Protein AF-A0A7C4IFL1-F1 (afdb_monomer_lite)

Foldseek 3Di:
DVLVVVLVVLLVVLVVVLVVQLVVQLVVLCVVCVPPDDPLVSLLVSLVRSLVRSLVSSVVSVCVSCVVVFDDDPVLVVQLVVQLVVLLVVLLVQLVVCVVVPNNVSSNSSSVRSSVSSVVSNVVSRDQDPVNVVVVVVVVVVQFQADLVPRHGCPPPPAQADPPPRDHDDPVRSVVRRPVVVVVVVVVPDPPD

pLDDT: mean 91.67, std 11.56, range [48.88, 98.44]

Structure (mmCIF, N/CA/C/O backbone):
data_AF-A0A7C4IFL1-F1
#
_entry.id   AF-A0A7C4IFL1-F1
#
loop_
_atom_site.group_PDB
_atom_site.id
_atom_site.type_symbol
_atom_site.label_atom_id
_atom_site.label_alt_id
_atom_site.label_comp_id
_atom_site.label_asym_id
_atom_site.label_entity_id
_atom_site.label_seq_id
_atom_site.pdbx_PDB_ins_code
_atom_site.Cartn_x
_atom_site.Cartn_y
_atom_site.Cartn_z
_atom_site.occupancy
_atom_site.B_iso_or_equiv
_atom_site.auth_seq_id
_atom_site.auth_comp_id
_atom_site.auth_asym_id
_atom_site.auth_atom_id
_atom_site.pdbx_PDB_model_num
ATOM 1 N N . MET A 1 1 ? -8.122 -15.678 14.862 1.00 74.12 1 MET A N 1
ATOM 2 C CA . MET A 1 1 ? -6.693 -15.409 14.561 1.00 74.12 1 MET A CA 1
ATOM 3 C C . MET A 1 1 ? -6.255 -15.861 13.161 1.00 74.12 1 MET A C 1
ATOM 5 O O . MET A 1 1 ? -5.456 -15.160 12.552 1.00 74.12 1 MET A O 1
ATOM 9 N N . SER A 1 2 ? -6.811 -16.942 12.595 1.00 91.50 2 SER A N 1
ATOM 10 C CA . SER A 1 2 ? -6.468 -17.458 11.249 1.00 91.50 2 SER A CA 1
ATOM 11 C C . SER A 1 2 ? -6.503 -16.418 10.116 1.00 91.50 2 SER A C 1
ATOM 13 O O . SER A 1 2 ? -5.605 -16.382 9.280 1.00 91.50 2 SER A O 1
ATOM 15 N N . ARG A 1 3 ? -7.492 -15.512 10.117 1.00 89.88 3 ARG A N 1
ATOM 16 C CA . ARG A 1 3 ? -7.626 -14.454 9.094 1.00 89.88 3 ARG A CA 1
ATOM 17 C C . ARG A 1 3 ? -6.442 -13.481 9.052 1.00 89.88 3 ARG A C 1
ATOM 19 O O . ARG A 1 3 ? -6.125 -12.971 7.984 1.00 89.88 3 ARG A O 1
ATOM 26 N N . LEU A 1 4 ? -5.812 -13.201 10.196 1.00 90.88 4 LEU A N 1
ATOM 27 C CA . LEU A 1 4 ? -4.679 -12.275 10.270 1.00 90.88 4 LEU A CA 1
ATOM 28 C C . LEU A 1 4 ? -3.421 -12.945 9.710 1.00 90.88 4 LEU A C 1
ATOM 30 O O . LEU A 1 4 ? -2.757 -12.369 8.854 1.00 90.88 4 LEU A O 1
ATOM 34 N N . ILE A 1 5 ? -3.175 -14.198 10.102 1.00 93.25 5 ILE A N 1
ATOM 35 C CA . ILE A 1 5 ? -2.063 -15.008 9.588 1.00 93.25 5 ILE A CA 1
ATOM 36 C C . ILE A 1 5 ? -2.167 -15.156 8.064 1.00 93.25 5 ILE A C 1
ATOM 38 O O . ILE A 1 5 ? -1.205 -14.867 7.360 1.00 93.25 5 ILE A O 1
ATOM 42 N N . ALA A 1 6 ? -3.349 -15.501 7.540 1.00 94.56 6 ALA A N 1
ATOM 43 C CA . ALA A 1 6 ? -3.567 -15.622 6.097 1.00 94.56 6 ALA A CA 1
ATOM 44 C C . ALA A 1 6 ? -3.239 -14.325 5.334 1.00 94.56 6 ALA A C 1
ATOM 46 O O . ALA A 1 6 ? -2.647 -14.373 4.261 1.00 94.56 6 ALA A O 1
ATOM 47 N N . ARG A 1 7 ? -3.569 -13.153 5.895 1.00 94.12 7 ARG A N 1
ATOM 48 C CA . ARG A 1 7 ? -3.241 -11.857 5.278 1.00 94.12 7 ARG A CA 1
ATOM 49 C C . ARG A 1 7 ? -1.751 -11.551 5.298 1.00 94.12 7 ARG A C 1
ATOM 51 O O . ARG A 1 7 ? -1.259 -11.011 4.316 1.00 94.12 7 ARG A O 1
ATOM 58 N N . ILE A 1 8 ? -1.045 -11.892 6.376 1.00 94.06 8 ILE A N 1
ATOM 59 C CA . ILE A 1 8 ? 0.414 -11.726 6.441 1.00 94.06 8 ILE A CA 1
ATOM 60 C C . ILE A 1 8 ? 1.083 -12.620 5.395 1.00 94.06 8 ILE A C 1
ATOM 62 O O . ILE A 1 8 ? 1.924 -12.143 4.642 1.00 94.06 8 ILE A O 1
ATOM 66 N N . LEU A 1 9 ? 0.660 -13.883 5.285 1.00 95.44 9 LEU A N 1
ATOM 67 C CA . LEU A 1 9 ? 1.179 -14.800 4.266 1.00 95.44 9 LEU A CA 1
ATOM 68 C C . LEU A 1 9 ? 0.915 -14.276 2.846 1.00 95.44 9 LEU A C 1
ATOM 70 O O . LEU A 1 9 ? 1.832 -14.219 2.033 1.00 95.44 9 LEU A O 1
ATOM 74 N N . LEU A 1 10 ? -0.306 -13.809 2.564 1.00 95.62 10 LEU A N 1
ATOM 75 C CA . LEU A 1 10 ? -0.641 -13.191 1.276 1.00 95.62 10 LEU A CA 1
ATOM 76 C C . LEU A 1 10 ? 0.145 -11.901 1.011 1.00 95.62 10 LEU A C 1
ATOM 78 O O . LEU A 1 10 ? 0.459 -11.621 -0.143 1.00 95.62 10 LEU A O 1
ATOM 82 N N . ALA A 1 11 ? 0.467 -11.119 2.044 1.00 95.00 11 ALA A N 1
ATOM 83 C CA . ALA A 1 11 ? 1.298 -9.926 1.911 1.00 95.00 11 ALA A CA 1
ATOM 84 C C . ALA A 1 11 ? 2.747 -10.280 1.555 1.00 95.00 11 ALA A C 1
ATOM 86 O O . ALA A 1 11 ? 3.332 -9.608 0.717 1.00 95.00 11 ALA A O 1
ATOM 87 N N . ILE A 1 12 ? 3.312 -11.350 2.124 1.00 96.31 12 ILE A N 1
ATOM 88 C CA . ILE A 1 12 ? 4.673 -11.813 1.796 1.00 96.31 12 ILE A CA 1
ATOM 89 C C . ILE A 1 12 ? 4.771 -12.228 0.320 1.00 96.31 12 ILE A C 1
ATOM 91 O O . ILE A 1 12 ? 5.779 -11.964 -0.333 1.00 96.31 12 ILE A O 1
ATOM 95 N N . LEU A 1 13 ? 3.703 -12.809 -0.235 1.00 97.25 13 LEU A N 1
ATOM 96 C CA . LEU A 1 13 ? 3.649 -13.235 -1.636 1.00 97.25 13 LEU A CA 1
ATOM 97 C C . LEU A 1 13 ? 3.579 -12.081 -2.651 1.00 97.25 13 LEU A C 1
ATOM 99 O O . LEU A 1 13 ? 3.768 -12.319 -3.842 1.00 97.25 13 LEU A O 1
ATOM 103 N N . ILE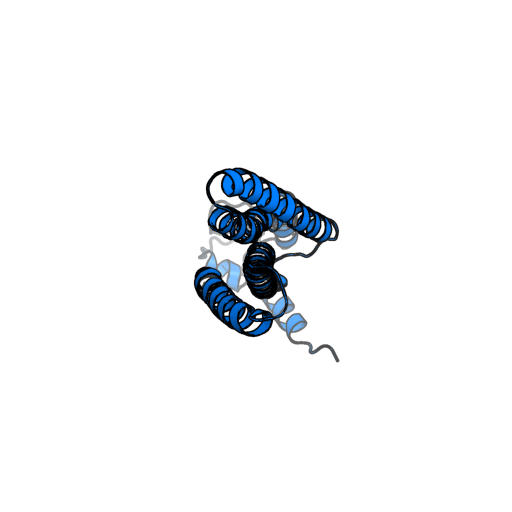 A 1 14 ? 3.349 -10.834 -2.222 1.00 97.06 14 ILE A N 1
ATOM 104 C CA . ILE A 1 14 ? 3.231 -9.704 -3.155 1.00 97.06 14 ILE A CA 1
ATOM 105 C C . ILE A 1 14 ? 4.521 -9.476 -3.952 1.00 97.06 14 ILE A C 1
ATOM 107 O O . ILE A 1 14 ? 4.465 -9.222 -5.152 1.00 97.06 14 ILE A O 1
ATOM 111 N N . PHE A 1 15 ? 5.679 -9.613 -3.302 1.00 96.12 15 PHE A N 1
ATOM 112 C CA . PHE A 1 15 ? 6.990 -9.372 -3.901 1.00 96.12 15 PHE A CA 1
ATOM 113 C C . PHE A 1 15 ? 7.375 -10.408 -4.961 1.00 96.12 15 PHE A C 1
ATOM 115 O O . PHE A 1 15 ? 7.695 -9.989 -6.073 1.00 96.12 15 PHE A O 1
ATOM 122 N N . PRO A 1 16 ? 7.320 -11.731 -4.698 1.00 98.00 16 PRO A N 1
ATOM 123 C CA . PRO A 1 16 ? 7.643 -12.715 -5.727 1.00 98.00 16 PRO A CA 1
ATOM 124 C C . PRO A 1 16 ? 6.684 -12.638 -6.922 1.00 98.00 16 PRO A C 1
ATOM 126 O O . PRO A 1 16 ? 7.132 -12.757 -8.060 1.00 98.00 16 PRO A O 1
ATOM 129 N N . PHE A 1 17 ? 5.390 -12.369 -6.704 1.00 98.25 17 PHE A N 1
ATOM 130 C CA . PHE A 1 17 ? 4.458 -12.195 -7.821 1.00 98.25 17 PHE A CA 1
ATOM 131 C C . PHE A 1 17 ? 4.714 -10.911 -8.614 1.00 98.25 17 PHE A C 1
ATOM 133 O O . PHE A 1 17 ? 4.672 -10.946 -9.840 1.00 98.25 17 PHE A O 1
ATOM 140 N N . ALA A 1 18 ? 5.028 -9.796 -7.953 1.00 97.69 18 ALA A N 1
ATOM 141 C CA . ALA A 1 18 ? 5.391 -8.562 -8.643 1.00 97.69 18 ALA A CA 1
ATOM 142 C C . ALA A 1 18 ? 6.682 -8.717 -9.460 1.00 97.69 18 ALA A C 1
ATOM 144 O O . ALA A 1 18 ? 6.738 -8.249 -10.593 1.00 97.69 18 ALA A O 1
ATOM 145 N N . ALA A 1 19 ? 7.684 -9.420 -8.924 1.00 97.56 19 ALA A N 1
ATOM 146 C CA . ALA A 1 19 ? 8.912 -9.747 -9.646 1.00 97.56 19 ALA A CA 1
ATOM 147 C C . ALA A 1 19 ? 8.635 -10.639 -10.868 1.00 97.56 19 ALA A C 1
ATOM 149 O O . ALA A 1 19 ? 9.186 -10.402 -11.940 1.00 97.56 19 ALA A O 1
ATOM 150 N N . LEU A 1 20 ? 7.734 -11.620 -10.744 1.00 98.31 20 LEU A N 1
ATOM 151 C CA . LEU A 1 20 ? 7.304 -12.441 -11.878 1.00 98.31 20 LEU A CA 1
ATOM 152 C C . LEU A 1 20 ? 6.620 -11.593 -12.962 1.00 98.31 20 LEU A C 1
ATOM 154 O O . LEU A 1 20 ? 6.967 -11.716 -14.134 1.00 98.31 20 LEU A O 1
ATOM 158 N N . VAL A 1 21 ? 5.690 -10.710 -12.579 1.00 98.25 21 VAL A N 1
ATOM 159 C CA . VAL A 1 21 ? 5.032 -9.773 -13.509 1.00 98.25 21 VAL A CA 1
ATOM 160 C C . VAL A 1 21 ? 6.065 -8.884 -14.197 1.00 98.25 21 VAL A C 1
ATOM 162 O O . VAL A 1 21 ? 6.017 -8.732 -15.415 1.00 98.25 21 VAL A O 1
ATOM 165 N N . TYR A 1 22 ? 7.021 -8.349 -13.438 1.00 98.19 22 TYR A N 1
ATOM 166 C CA . TYR A 1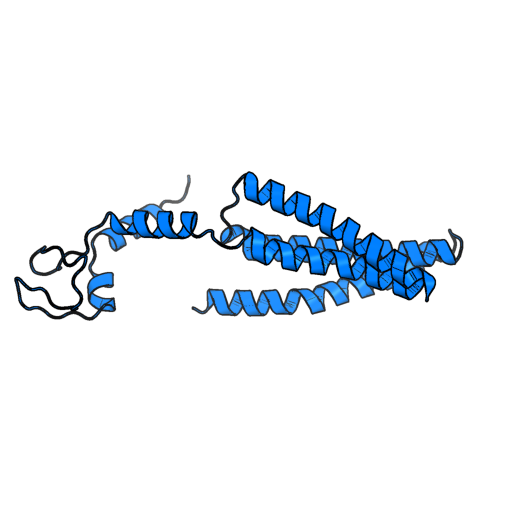 22 ? 8.105 -7.528 -13.966 1.00 98.19 22 TYR A CA 1
ATOM 167 C C . TYR A 1 22 ? 8.895 -8.265 -15.050 1.00 98.19 22 TYR A C 1
ATOM 169 O O . TYR A 1 22 ? 9.029 -7.758 -16.159 1.00 98.19 22 TYR A O 1
ATOM 177 N N . LEU A 1 23 ? 9.366 -9.482 -14.758 1.00 98.00 23 LEU A N 1
ATOM 178 C CA . LEU A 1 23 ? 10.156 -10.284 -15.696 1.00 98.00 23 LEU A CA 1
ATOM 179 C C . LEU A 1 23 ? 9.369 -10.636 -16.961 1.00 98.00 23 LEU A C 1
ATOM 181 O O . LEU A 1 23 ? 9.889 -10.488 -18.064 1.00 98.00 23 LEU A O 1
ATOM 185 N N . VAL A 1 24 ? 8.110 -11.063 -16.817 1.00 98.31 24 VAL A N 1
ATOM 186 C CA . VAL A 1 24 ? 7.250 -11.408 -17.960 1.00 98.31 24 VAL A CA 1
ATOM 187 C C . VAL A 1 24 ? 7.029 -10.193 -18.862 1.00 98.31 24 VAL A C 1
ATOM 189 O O . VAL A 1 24 ? 7.191 -10.297 -20.077 1.00 98.31 24 VAL A O 1
ATOM 192 N N . VAL A 1 25 ? 6.701 -9.034 -18.284 1.00 98.19 25 VAL A N 1
ATOM 193 C CA . VAL A 1 25 ? 6.474 -7.799 -19.051 1.00 98.19 25 VAL A CA 1
ATOM 194 C C . VAL A 1 25 ? 7.768 -7.292 -19.679 1.00 98.19 25 VAL A C 1
ATOM 196 O O . VAL A 1 25 ? 7.739 -6.835 -20.816 1.00 98.19 25 VAL A O 1
ATOM 199 N N . PHE A 1 26 ? 8.901 -7.408 -18.986 1.00 97.25 26 PHE A N 1
ATOM 200 C CA . PHE A 1 26 ? 10.206 -7.007 -19.505 1.00 97.25 26 PHE A CA 1
ATOM 201 C C . PHE A 1 26 ? 10.608 -7.825 -20.739 1.00 97.25 26 PHE A C 1
ATOM 203 O O . PHE A 1 26 ? 10.932 -7.253 -21.778 1.00 97.25 26 PHE A O 1
ATOM 210 N N . VAL A 1 27 ? 10.517 -9.158 -20.659 1.00 97.56 27 VAL A N 1
ATOM 211 C CA . VAL A 1 27 ? 10.813 -10.054 -21.791 1.00 97.56 27 VAL A CA 1
ATOM 212 C C . VAL A 1 27 ? 9.869 -9.780 -22.961 1.00 97.56 27 VAL A C 1
ATOM 214 O O . VAL A 1 27 ? 10.313 -9.666 -24.103 1.00 97.56 27 VAL A O 1
ATOM 217 N N . TRP A 1 28 ? 8.575 -9.617 -22.681 1.00 97.94 28 TRP A N 1
ATOM 218 C CA . TRP A 1 28 ? 7.592 -9.271 -23.705 1.00 97.94 28 TRP A CA 1
ATOM 219 C C . TRP A 1 28 ? 7.898 -7.919 -24.374 1.00 97.94 28 TRP A C 1
ATOM 221 O O . TRP A 1 28 ? 7.838 -7.815 -25.598 1.00 97.94 28 TRP A O 1
ATOM 231 N N . ALA A 1 29 ? 8.276 -6.898 -23.597 1.00 97.12 29 ALA A N 1
ATOM 232 C CA . ALA A 1 29 ? 8.601 -5.567 -24.108 1.00 97.12 29 ALA A CA 1
ATOM 233 C C . ALA A 1 29 ? 9.854 -5.569 -25.000 1.00 97.12 29 ALA A C 1
ATOM 235 O O . ALA A 1 29 ? 9.861 -4.895 -26.031 1.00 97.12 29 ALA A O 1
ATOM 236 N N . ILE A 1 30 ? 10.881 -6.360 -24.658 1.00 96.06 30 ILE A N 1
ATOM 237 C CA . ILE A 1 30 ? 12.088 -6.512 -25.488 1.00 96.06 30 ILE A CA 1
ATOM 238 C C . ILE A 1 30 ? 11.728 -7.011 -26.888 1.00 96.06 30 ILE A C 1
ATOM 240 O O . ILE A 1 30 ? 12.177 -6.431 -27.879 1.00 96.06 30 ILE A O 1
ATOM 244 N N . GLU A 1 31 ? 10.911 -8.062 -26.979 1.00 96.38 31 GLU A N 1
ATOM 245 C CA . GLU A 1 31 ? 10.517 -8.618 -28.276 1.00 96.38 31 GLU A CA 1
ATOM 246 C C . GLU A 1 31 ? 9.580 -7.670 -29.037 1.00 96.38 31 GLU A C 1
ATOM 248 O O . GLU A 1 31 ? 9.730 -7.491 -30.246 1.00 96.38 31 GLU A O 1
ATOM 253 N N . ALA A 1 32 ? 8.666 -6.989 -28.340 1.00 96.62 32 ALA A N 1
ATOM 254 C CA . ALA A 1 32 ? 7.727 -6.055 -28.959 1.00 96.62 32 ALA A CA 1
ATOM 255 C C . ALA A 1 32 ? 8.401 -4.808 -29.570 1.00 96.62 32 ALA A C 1
ATOM 257 O O . ALA A 1 32 ? 7.890 -4.248 -30.540 1.00 96.62 32 ALA A O 1
ATOM 258 N N . ILE A 1 33 ? 9.543 -4.363 -29.030 1.00 95.75 33 ILE A N 1
ATOM 259 C CA . ILE A 1 33 ? 10.217 -3.104 -29.421 1.00 95.75 33 ILE A CA 1
ATOM 260 C C . ILE A 1 33 ? 11.464 -3.368 -30.296 1.00 95.75 33 ILE A C 1
ATOM 262 O O . ILE A 1 33 ? 12.173 -2.444 -30.694 1.00 95.75 33 ILE A O 1
ATOM 266 N N . ARG A 1 34 ? 11.738 -4.627 -30.667 1.00 91.38 34 ARG A N 1
ATOM 267 C CA . ARG A 1 34 ? 13.004 -5.079 -31.282 1.00 91.38 34 ARG A CA 1
ATOM 268 C C . ARG A 1 34 ? 13.444 -4.346 -32.566 1.00 91.38 34 ARG A C 1
ATOM 270 O O . ARG A 1 34 ? 14.619 -4.430 -32.910 1.00 91.38 34 ARG A O 1
ATOM 277 N N . GLY A 1 35 ? 12.568 -3.603 -33.251 1.00 90.81 35 GLY A N 1
ATOM 278 C CA . GLY A 1 35 ? 12.892 -2.906 -34.507 1.00 90.81 35 GLY A CA 1
ATOM 279 C C . GLY A 1 35 ? 12.456 -1.442 -34.632 1.00 90.81 35 GLY A C 1
ATOM 280 O O . GLY A 1 35 ? 12.629 -0.874 -35.705 1.00 90.81 35 GLY A O 1
ATOM 281 N N . SER A 1 36 ? 11.873 -0.824 -33.600 1.00 88.00 36 SER A N 1
ATOM 282 C CA . SER A 1 36 ? 11.202 0.482 -33.746 1.00 88.00 36 SER A CA 1
ATOM 283 C C . SER A 1 36 ? 11.970 1.680 -33.182 1.00 88.00 36 SER A C 1
ATOM 285 O O . SER A 1 36 ? 11.617 2.818 -33.489 1.00 88.00 36 SER A O 1
ATOM 287 N N . VAL A 1 37 ? 12.999 1.464 -32.354 1.00 94.50 37 VAL A N 1
ATOM 288 C CA . VAL A 1 37 ? 13.607 2.525 -31.533 1.00 94.50 37 VAL A CA 1
ATOM 289 C C . VAL A 1 37 ? 15.126 2.336 -31.379 1.00 94.50 37 VAL A C 1
ATOM 291 O O . VAL A 1 37 ? 15.638 1.224 -31.501 1.00 94.50 37 VAL A O 1
ATOM 294 N N . SER A 1 38 ? 15.862 3.422 -31.102 1.00 95.00 38 SER A N 1
ATOM 295 C CA . SER A 1 38 ? 17.284 3.371 -30.729 1.00 95.00 38 SER A CA 1
ATOM 296 C C . SER A 1 38 ? 17.523 2.512 -29.477 1.00 95.00 38 SER A C 1
ATOM 298 O O . SER A 1 38 ? 16.681 2.465 -28.581 1.00 95.00 38 SER A O 1
ATOM 300 N N . TYR A 1 39 ? 18.695 1.870 -29.391 1.00 91.31 39 TYR A N 1
ATOM 301 C CA . TYR A 1 39 ? 19.055 0.957 -28.293 1.00 91.31 39 TYR A CA 1
ATOM 302 C C . TYR A 1 39 ? 18.820 1.568 -26.901 1.00 91.31 39 TYR A C 1
ATOM 304 O O . TYR A 1 39 ? 18.092 1.000 -26.098 1.00 91.31 39 TYR A O 1
ATOM 312 N N . ARG A 1 40 ? 19.323 2.786 -26.660 1.00 91.44 40 ARG A N 1
ATOM 313 C CA . ARG A 1 40 ? 19.193 3.458 -25.356 1.00 91.44 40 ARG A CA 1
ATOM 314 C C . ARG A 1 40 ? 17.740 3.709 -24.945 1.00 91.44 40 ARG A C 1
ATOM 316 O O . ARG A 1 40 ? 17.364 3.478 -23.802 1.00 91.44 40 ARG A O 1
ATOM 323 N N . LEU A 1 41 ? 16.918 4.208 -25.870 1.00 92.19 41 LEU A N 1
ATOM 324 C CA . LEU A 1 41 ? 15.515 4.500 -25.572 1.00 92.19 41 LEU A CA 1
ATOM 325 C C . LEU A 1 41 ? 14.708 3.201 -25.424 1.00 92.19 41 LEU A C 1
ATOM 327 O O . LEU A 1 41 ? 13.804 3.152 -24.596 1.00 92.19 41 LEU A O 1
ATOM 331 N N . ARG A 1 42 ? 15.062 2.140 -26.160 1.00 94.19 42 ARG A N 1
ATOM 332 C CA . ARG A 1 42 ? 14.452 0.816 -26.004 1.00 94.19 42 ARG A CA 1
ATOM 333 C C . ARG A 1 42 ? 14.607 0.292 -24.578 1.00 94.19 42 ARG A C 1
ATOM 335 O O . ARG A 1 42 ? 13.607 -0.102 -23.990 1.00 94.19 42 ARG A O 1
ATOM 342 N N . ASP A 1 43 ? 15.808 0.331 -24.012 1.00 92.94 43 ASP A N 1
ATOM 343 C CA . ASP A 1 43 ? 16.053 -0.264 -22.693 1.00 92.94 43 ASP A CA 1
ATOM 344 C C . ASP A 1 43 ? 15.315 0.515 -21.588 1.00 92.94 43 ASP A C 1
ATOM 346 O O . ASP A 1 43 ? 14.623 -0.080 -20.759 1.00 92.94 43 ASP A O 1
ATOM 350 N N . VAL A 1 44 ? 15.330 1.855 -21.654 1.00 92.88 44 VAL A N 1
ATOM 351 C CA . VAL A 1 44 ? 14.543 2.720 -20.754 1.00 92.88 44 VAL A CA 1
ATOM 352 C C . VAL A 1 44 ? 13.042 2.427 -20.856 1.00 92.88 44 VAL A C 1
ATOM 354 O O . VAL A 1 44 ? 12.362 2.354 -19.831 1.00 92.88 44 VAL A O 1
ATOM 357 N N . LEU A 1 45 ? 12.511 2.230 -22.068 1.00 95.25 45 LEU A N 1
ATOM 358 C CA . LEU A 1 45 ? 11.102 1.883 -22.270 1.00 95.25 45 LEU A CA 1
ATOM 359 C C . LEU A 1 45 ? 10.770 0.492 -21.716 1.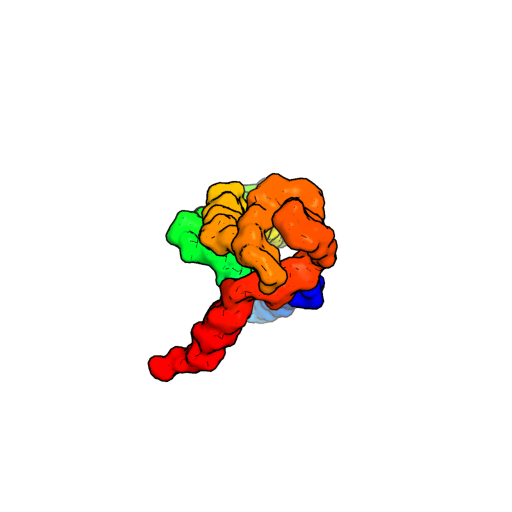00 95.25 45 LEU A C 1
ATOM 361 O O . LEU A 1 45 ? 9.747 0.347 -21.049 1.00 95.25 45 LEU A O 1
ATOM 365 N N . CYS A 1 46 ? 11.625 -0.511 -21.934 1.00 96.44 46 CYS A N 1
ATOM 366 C CA . CYS A 1 46 ? 11.435 -1.862 -21.401 1.00 96.44 46 CYS A CA 1
ATOM 367 C C . CYS A 1 46 ? 11.378 -1.856 -19.867 1.00 96.44 46 CYS A C 1
ATOM 369 O O . CYS A 1 46 ? 10.428 -2.386 -19.284 1.00 96.44 46 CYS A O 1
ATOM 371 N N . PHE A 1 47 ? 12.344 -1.206 -19.209 1.00 96.44 47 PHE A N 1
ATOM 372 C CA . PHE A 1 47 ? 12.357 -1.073 -17.751 1.00 96.44 47 PHE A CA 1
ATOM 373 C C . PHE A 1 47 ? 11.175 -0.249 -17.234 1.00 96.44 47 PHE A C 1
ATOM 375 O O . PHE A 1 47 ? 10.534 -0.638 -16.257 1.00 96.44 47 PHE A O 1
ATOM 382 N N . GLY A 1 48 ? 10.840 0.856 -17.904 1.00 95.69 48 GLY A N 1
ATOM 383 C CA . GLY A 1 48 ? 9.707 1.708 -17.545 1.00 95.69 48 GLY A CA 1
ATOM 384 C C . GLY A 1 48 ? 8.367 0.972 -17.610 1.00 95.69 48 GLY A C 1
ATOM 385 O O . GLY A 1 48 ? 7.583 1.045 -16.663 1.00 95.69 48 GLY A O 1
ATOM 386 N N . LEU A 1 49 ? 8.116 0.219 -18.687 1.00 97.62 49 LEU A N 1
ATOM 387 C CA . LEU A 1 49 ? 6.897 -0.576 -18.859 1.00 97.62 49 LEU A CA 1
ATOM 388 C C . LEU A 1 49 ? 6.808 -1.714 -17.836 1.00 97.62 49 LEU A C 1
ATOM 390 O O . LEU A 1 49 ? 5.766 -1.878 -17.198 1.00 97.62 49 LEU A O 1
ATOM 394 N N . ALA A 1 50 ? 7.896 -2.464 -17.640 1.00 97.81 50 ALA A N 1
ATOM 395 C CA . ALA A 1 50 ? 7.955 -3.536 -16.647 1.00 97.81 50 ALA A CA 1
ATOM 396 C C . ALA A 1 50 ? 7.739 -3.003 -15.222 1.00 97.81 50 ALA A C 1
ATOM 398 O O . ALA A 1 50 ? 6.938 -3.552 -14.462 1.00 97.81 50 ALA A O 1
ATOM 399 N N . GLY A 1 51 ? 8.389 -1.887 -14.885 1.00 97.50 51 GLY A N 1
ATOM 400 C CA . GLY A 1 51 ? 8.244 -1.197 -13.609 1.00 97.50 51 GLY A CA 1
ATOM 401 C C . GLY A 1 51 ? 6.825 -0.700 -13.357 1.00 97.50 51 GLY A C 1
ATOM 402 O O . GLY A 1 51 ? 6.261 -0.957 -12.292 1.00 97.50 51 GLY A O 1
ATOM 403 N N . LEU A 1 52 ? 6.215 -0.042 -14.347 1.00 97.75 52 LEU A N 1
ATOM 404 C CA . LEU A 1 52 ? 4.838 0.440 -14.255 1.00 97.75 52 LEU A CA 1
ATOM 405 C C . LEU A 1 52 ? 3.847 -0.714 -14.060 1.00 97.75 52 LEU A C 1
ATOM 407 O O . LEU A 1 52 ? 2.967 -0.626 -13.204 1.00 97.75 52 LEU A O 1
ATOM 411 N N . ALA A 1 53 ? 4.003 -1.805 -14.813 1.00 98.31 53 ALA A N 1
ATOM 412 C CA . ALA A 1 53 ? 3.143 -2.979 -14.700 1.00 98.31 53 ALA A CA 1
ATOM 413 C C . ALA A 1 53 ? 3.277 -3.662 -13.330 1.00 98.31 53 ALA A C 1
ATOM 415 O O . ALA A 1 53 ? 2.267 -3.959 -12.685 1.00 98.31 53 ALA A O 1
ATOM 416 N N . ALA A 1 54 ? 4.508 -3.860 -12.850 1.00 98.12 54 ALA A N 1
ATOM 417 C CA . ALA A 1 54 ? 4.766 -4.427 -11.531 1.00 98.12 54 ALA A CA 1
ATOM 418 C C . ALA A 1 54 ? 4.195 -3.540 -10.416 1.00 98.12 54 ALA A C 1
ATOM 420 O O . ALA A 1 54 ? 3.551 -4.042 -9.494 1.00 98.12 54 ALA A O 1
ATOM 421 N N . TRP A 1 55 ? 4.353 -2.217 -10.522 1.00 98.19 55 TRP A N 1
ATOM 422 C CA . TRP A 1 55 ? 3.793 -1.294 -9.543 1.00 98.19 55 TRP A CA 1
ATOM 423 C C . TRP A 1 55 ? 2.262 -1.290 -9.560 1.00 98.19 55 TRP A C 1
ATOM 425 O O . TRP A 1 55 ? 1.651 -1.385 -8.496 1.00 98.19 55 TRP A O 1
ATOM 435 N N . ALA A 1 56 ? 1.625 -1.259 -10.733 1.00 98.25 56 ALA A N 1
ATOM 436 C CA . ALA A 1 56 ? 0.169 -1.346 -10.847 1.00 98.25 56 ALA A CA 1
ATOM 437 C C . ALA A 1 56 ? -0.371 -2.650 -10.237 1.00 98.25 56 ALA A C 1
ATOM 439 O O . ALA A 1 56 ? -1.347 -2.625 -9.482 1.00 98.25 56 ALA A O 1
ATOM 440 N N . PHE A 1 57 ? 0.304 -3.776 -10.496 1.00 98.38 57 PHE A N 1
ATOM 441 C CA . PHE A 1 57 ? -0.013 -5.062 -9.879 1.00 98.38 57 PHE A CA 1
ATOM 442 C C . PHE A 1 57 ? 0.110 -5.002 -8.351 1.00 98.38 57 PHE A C 1
ATOM 444 O O . PHE A 1 57 ? -0.842 -5.345 -7.648 1.00 98.38 57 PHE A O 1
ATOM 451 N N . MET A 1 58 ? 1.240 -4.517 -7.825 1.00 98.00 58 MET A N 1
ATOM 452 C CA . MET A 1 58 ? 1.454 -4.370 -6.382 1.00 98.00 58 MET A CA 1
ATOM 453 C C . MET A 1 58 ? 0.403 -3.462 -5.745 1.00 98.00 58 MET A C 1
ATOM 455 O O . MET A 1 58 ? -0.171 -3.816 -4.719 1.00 98.00 58 MET A O 1
ATOM 459 N N . ALA A 1 59 ? 0.114 -2.312 -6.351 1.00 97.38 59 ALA A N 1
ATOM 460 C CA . ALA A 1 59 ? -0.854 -1.358 -5.833 1.00 97.38 59 ALA A CA 1
ATOM 461 C C . ALA A 1 59 ? -2.269 -1.944 -5.806 1.00 97.38 59 ALA A C 1
ATOM 463 O O . ALA A 1 59 ? -2.951 -1.849 -4.783 1.00 97.38 59 ALA A O 1
ATOM 464 N N . GLY A 1 60 ? -2.684 -2.610 -6.887 1.00 98.19 60 GLY A N 1
ATOM 465 C CA . GLY A 1 60 ? -3.969 -3.299 -6.966 1.00 98.19 60 GLY A CA 1
ATOM 466 C C . GLY A 1 60 ? -4.083 -4.433 -5.947 1.00 98.19 60 GLY A C 1
ATOM 467 O O . GLY A 1 60 ? -5.054 -4.490 -5.192 1.00 98.19 60 GLY A O 1
ATOM 468 N N . TYR A 1 61 ? -3.070 -5.298 -5.866 1.00 98.12 61 TYR A N 1
ATOM 469 C CA . TYR A 1 61 ? -3.027 -6.409 -4.915 1.00 98.12 61 TYR A CA 1
ATOM 470 C C . TYR A 1 61 ? -3.075 -5.912 -3.465 1.00 98.12 61 TYR A C 1
ATOM 472 O O . TYR A 1 61 ? -3.908 -6.358 -2.672 1.00 98.12 61 TYR A O 1
ATOM 480 N N . TRP A 1 62 ? -2.221 -4.943 -3.124 1.00 97.50 62 TRP A N 1
ATOM 481 C CA . TRP A 1 62 ? -2.144 -4.342 -1.795 1.00 97.50 62 TRP A CA 1
ATOM 482 C C . TRP A 1 62 ? -3.465 -3.672 -1.407 1.00 97.50 62 TRP A C 1
ATOM 484 O O . TRP A 1 62 ? -4.004 -3.923 -0.327 1.00 97.50 62 TRP A O 1
ATOM 494 N N . PHE A 1 63 ? -4.053 -2.889 -2.313 1.00 97.19 63 PHE A N 1
ATOM 495 C CA . PHE A 1 63 ? -5.356 -2.273 -2.095 1.00 97.19 63 PHE A CA 1
ATOM 496 C C . PHE A 1 63 ? -6.450 -3.322 -1.862 1.00 97.19 63 PHE A C 1
ATOM 498 O O . PHE A 1 63 ? -7.197 -3.220 -0.890 1.00 97.19 63 PHE A O 1
ATOM 505 N N . LEU A 1 64 ? -6.541 -4.366 -2.691 1.00 97.38 64 LEU A N 1
ATOM 506 C CA . LEU A 1 64 ? -7.552 -5.418 -2.541 1.00 97.38 64 LEU A CA 1
ATOM 507 C C . LEU A 1 64 ? -7.410 -6.196 -1.226 1.00 97.38 64 LEU A C 1
ATOM 509 O O . LEU A 1 64 ? -8.428 -6.513 -0.600 1.00 97.38 64 LEU A O 1
ATOM 513 N N . LEU A 1 65 ? -6.176 -6.459 -0.790 1.00 96.56 65 LEU A N 1
ATOM 514 C CA . LEU A 1 65 ? -5.881 -7.155 0.462 1.00 96.56 65 LEU A CA 1
ATOM 515 C C . LEU A 1 65 ? -6.367 -6.357 1.684 1.00 96.56 65 LEU A C 1
ATOM 517 O O . LEU A 1 65 ? -6.939 -6.923 2.623 1.00 96.56 65 LEU A O 1
ATOM 521 N N . TRP A 1 66 ? -6.189 -5.034 1.659 1.00 96.38 66 TRP A N 1
ATOM 522 C CA . TRP A 1 66 ? -6.423 -4.174 2.820 1.00 96.38 66 TRP A CA 1
ATOM 523 C C . TRP A 1 66 ? -7.703 -3.338 2.763 1.00 96.38 66 TRP A C 1
ATOM 525 O O . TRP A 1 66 ? -8.124 -2.842 3.810 1.00 96.38 66 TRP A O 1
ATOM 535 N N . ARG A 1 67 ? -8.396 -3.239 1.617 1.00 96.06 67 ARG A N 1
ATOM 536 C CA . ARG A 1 67 ? -9.553 -2.334 1.442 1.00 96.06 67 ARG A CA 1
ATOM 537 C C . ARG A 1 67 ? -10.667 -2.511 2.473 1.00 96.06 67 ARG A C 1
ATOM 539 O O . ARG A 1 67 ? -11.334 -1.539 2.792 1.00 96.06 67 ARG A O 1
ATOM 546 N N . LYS A 1 68 ? -10.869 -3.732 2.986 1.00 95.19 68 LYS A N 1
ATOM 547 C CA . LYS A 1 68 ? -11.889 -4.040 4.010 1.00 95.19 68 LYS A CA 1
ATOM 548 C C . LYS A 1 68 ? -11.436 -3.727 5.441 1.00 95.19 68 LYS A C 1
ATOM 550 O O . LYS A 1 68 ? -12.266 -3.673 6.337 1.00 95.19 68 LYS A O 1
ATOM 555 N N . SER A 1 69 ? -10.131 -3.601 5.672 1.00 93.56 69 SER A N 1
ATOM 556 C CA . SER A 1 69 ? -9.557 -3.357 7.004 1.00 93.56 69 SER A CA 1
ATOM 557 C C . SER A 1 69 ? -9.322 -1.875 7.261 1.00 93.56 69 SER A C 1
ATOM 559 O O . SER A 1 69 ? -9.367 -1.434 8.405 1.00 93.56 69 SER A O 1
ATOM 561 N N . VAL A 1 70 ? -9.056 -1.116 6.198 1.00 96.12 70 VAL A N 1
ATOM 562 C CA . VAL A 1 70 ? -8.783 0.317 6.267 1.00 96.12 70 VAL A CA 1
ATOM 563 C C . VAL A 1 70 ? -10.097 1.089 6.190 1.00 96.12 70 VAL A C 1
ATOM 565 O O . VAL A 1 70 ? -10.887 0.908 5.265 1.00 96.12 70 VAL A O 1
ATOM 568 N N . ARG A 1 71 ? -10.324 1.990 7.150 1.00 95.38 71 ARG A N 1
ATOM 569 C CA . ARG A 1 71 ? -11.413 2.970 7.073 1.00 95.38 71 ARG A CA 1
ATOM 570 C C . ARG A 1 71 ? -10.993 4.094 6.130 1.00 95.38 71 ARG A C 1
ATOM 572 O O . ARG A 1 71 ? -10.167 4.934 6.488 1.00 95.38 71 ARG A O 1
ATOM 579 N N . TRP A 1 72 ? -11.537 4.081 4.917 1.00 96.12 72 TRP A N 1
ATOM 580 C CA . TRP A 1 72 ? -11.197 5.027 3.852 1.00 96.12 72 TRP A CA 1
ATOM 581 C C . TRP A 1 72 ? -11.832 6.403 4.059 1.00 96.12 72 TRP A C 1
ATOM 583 O O . TRP A 1 72 ? -12.844 6.725 3.432 1.00 96.12 72 TRP A O 1
ATOM 593 N N . THR A 1 73 ? -11.203 7.220 4.903 1.00 96.31 73 THR A N 1
ATOM 594 C CA . THR A 1 73 ? -11.510 8.650 5.043 1.00 96.31 73 THR A CA 1
ATOM 595 C C . THR A 1 73 ? -10.992 9.445 3.831 1.00 96.31 73 THR A C 1
ATOM 597 O O . THR A 1 73 ? -10.039 9.004 3.177 1.00 96.31 73 THR A O 1
ATOM 600 N N . PRO A 1 74 ? -11.583 10.613 3.504 1.00 97.50 74 PRO A N 1
ATOM 601 C CA . PRO A 1 74 ? -11.091 11.479 2.425 1.00 97.50 74 PRO A CA 1
ATOM 602 C C . PRO A 1 74 ? -9.612 11.855 2.588 1.00 97.50 74 PRO A C 1
ATOM 604 O O . PRO A 1 74 ? -8.852 11.811 1.623 1.00 97.50 74 PRO A O 1
ATOM 607 N N . GLU A 1 75 ? -9.185 12.117 3.825 1.00 96.88 75 GLU A N 1
ATOM 608 C CA . GLU A 1 75 ? -7.796 12.424 4.177 1.00 96.88 75 GLU A CA 1
ATOM 609 C C . GLU A 1 75 ? -6.839 11.281 3.808 1.00 96.88 75 GLU A C 1
ATOM 611 O O . GLU A 1 75 ? -5.853 11.501 3.109 1.00 96.88 75 GLU A O 1
ATOM 616 N N . ARG A 1 76 ? -7.158 10.030 4.177 1.00 97.44 76 ARG A N 1
ATOM 617 C CA . ARG A 1 76 ? -6.328 8.864 3.821 1.00 97.44 76 ARG A CA 1
ATOM 618 C C . ARG A 1 76 ? -6.233 8.641 2.319 1.00 97.44 76 ARG A C 1
ATOM 620 O O . ARG A 1 76 ? -5.181 8.214 1.843 1.00 97.44 76 ARG A O 1
ATOM 627 N N . ARG A 1 77 ? -7.310 8.908 1.571 1.00 98.00 77 ARG A N 1
ATOM 628 C CA . ARG A 1 77 ? -7.295 8.823 0.100 1.00 98.00 77 ARG A CA 1
ATOM 629 C C . ARG A 1 77 ? -6.333 9.858 -0.478 1.00 98.00 77 ARG A C 1
ATOM 631 O O . ARG A 1 77 ? -5.474 9.489 -1.274 1.00 98.00 77 ARG A O 1
ATOM 638 N N . GLY A 1 78 ? -6.428 11.107 -0.015 1.00 98.06 78 GLY A N 1
ATOM 639 C CA . GLY A 1 78 ? -5.523 12.188 -0.407 1.00 98.06 78 GLY A CA 1
ATOM 640 C C . GLY A 1 78 ? -4.064 11.873 -0.076 1.00 98.06 78 GLY A C 1
ATOM 641 O O . GLY A 1 78 ? -3.216 11.902 -0.962 1.00 98.06 78 GLY A O 1
ATOM 642 N N . LEU A 1 79 ? -3.778 11.463 1.164 1.00 98.12 79 LEU A N 1
ATOM 643 C CA . LEU A 1 79 ? -2.428 11.091 1.599 1.00 98.12 79 LEU A CA 1
ATOM 644 C C . LEU A 1 79 ? -1.864 9.899 0.818 1.00 98.12 79 LEU A C 1
ATOM 646 O O . LEU A 1 79 ? -0.691 9.908 0.461 1.00 98.12 79 LEU A O 1
ATOM 650 N N . THR A 1 80 ? -2.683 8.889 0.507 1.00 97.88 80 THR A N 1
ATOM 651 C CA . THR A 1 80 ? -2.244 7.735 -0.301 1.00 97.88 80 THR A CA 1
ATOM 652 C C . THR A 1 80 ? -1.886 8.157 -1.730 1.00 97.88 80 THR A C 1
ATOM 654 O O . THR A 1 80 ? -0.902 7.662 -2.280 1.00 97.88 80 THR A O 1
ATOM 657 N N . ALA A 1 81 ? -2.648 9.083 -2.324 1.00 97.88 81 ALA A N 1
ATOM 658 C CA . ALA A 1 81 ? -2.364 9.624 -3.652 1.00 97.88 81 ALA A CA 1
ATOM 659 C C . ALA A 1 81 ? -1.095 10.495 -3.660 1.00 97.88 81 ALA A C 1
ATOM 661 O O . ALA A 1 81 ? -0.237 10.324 -4.524 1.00 97.88 81 ALA A O 1
ATOM 662 N N . VAL A 1 82 ? -0.930 11.368 -2.660 1.00 98.38 82 VAL A N 1
ATOM 663 C CA . VAL A 1 82 ? 0.291 12.173 -2.480 1.00 98.38 82 VAL A CA 1
ATOM 664 C C . VAL A 1 82 ? 1.509 11.274 -2.276 1.00 98.38 82 VAL A C 1
ATOM 666 O O . VAL A 1 82 ? 2.541 11.499 -2.902 1.00 98.38 82 VAL A O 1
ATOM 669 N N . ALA A 1 83 ? 1.390 10.216 -1.470 1.00 98.12 83 ALA A N 1
ATOM 670 C CA . ALA A 1 83 ? 2.460 9.243 -1.274 1.00 98.12 83 ALA A CA 1
ATOM 671 C C . ALA A 1 83 ? 2.830 8.508 -2.570 1.00 98.12 83 ALA A C 1
ATOM 673 O O . ALA A 1 83 ? 4.006 8.236 -2.789 1.00 98.12 83 ALA A O 1
ATOM 674 N N . ALA A 1 84 ? 1.859 8.208 -3.441 1.00 97.81 84 ALA A N 1
ATOM 675 C CA . ALA A 1 84 ? 2.137 7.612 -4.749 1.00 97.81 84 ALA A CA 1
ATOM 676 C C . ALA A 1 84 ? 2.954 8.565 -5.631 1.00 97.81 84 ALA A C 1
ATOM 678 O O . ALA A 1 84 ? 3.988 8.165 -6.156 1.00 97.81 84 ALA A O 1
ATOM 679 N N . GLY A 1 85 ? 2.546 9.835 -5.726 1.00 97.75 85 GLY A N 1
ATOM 680 C CA . GLY A 1 85 ? 3.302 10.854 -6.463 1.00 97.75 85 GLY A CA 1
ATOM 681 C C . GLY A 1 85 ? 4.706 11.078 -5.890 1.00 97.75 85 GLY A C 1
ATOM 682 O O . GLY A 1 85 ? 5.687 11.068 -6.630 1.00 97.75 85 GLY A O 1
ATOM 683 N N . GLY A 1 86 ? 4.821 11.202 -4.565 1.00 98.12 86 GLY A N 1
ATOM 684 C CA . GLY A 1 86 ? 6.107 11.350 -3.881 1.00 98.12 86 GLY A CA 1
ATOM 685 C C . GLY A 1 86 ? 7.041 10.161 -4.110 1.00 98.12 86 GLY A C 1
ATOM 686 O O . GLY A 1 86 ? 8.232 10.352 -4.341 1.00 98.12 86 GLY A O 1
ATOM 687 N N . ALA A 1 87 ? 6.511 8.938 -4.127 1.00 98.19 87 ALA A N 1
ATOM 688 C CA . ALA A 1 87 ? 7.303 7.744 -4.387 1.00 98.19 87 ALA A CA 1
ATOM 689 C C . ALA A 1 87 ? 7.862 7.691 -5.820 1.00 98.19 87 ALA A C 1
ATOM 691 O O . ALA A 1 87 ? 9.003 7.267 -6.001 1.00 98.19 87 ALA A O 1
ATOM 692 N N . VAL A 1 88 ? 7.116 8.179 -6.823 1.00 98.06 88 VAL A N 1
ATOM 693 C CA . VAL A 1 88 ? 7.637 8.344 -8.196 1.00 98.06 88 VAL A CA 1
ATOM 694 C C . VAL A 1 88 ? 8.813 9.303 -8.207 1.00 98.06 88 VAL A C 1
ATOM 696 O O . VAL A 1 88 ? 9.849 8.978 -8.775 1.00 98.06 88 VAL A O 1
ATOM 699 N N . VAL A 1 89 ? 8.680 10.459 -7.553 1.00 98.31 89 VAL A N 1
ATOM 700 C CA . VAL A 1 89 ? 9.760 11.454 -7.481 1.00 98.31 89 VAL A CA 1
ATOM 701 C C . VAL A 1 89 ? 11.008 10.851 -6.834 1.00 98.31 89 VAL A C 1
ATOM 703 O O . VAL A 1 89 ? 12.099 10.989 -7.382 1.00 98.31 89 VAL A O 1
ATOM 706 N N . VAL A 1 90 ? 10.859 10.120 -5.724 1.00 98.31 90 VAL A N 1
ATOM 707 C CA . VAL A 1 90 ? 11.983 9.430 -5.067 1.00 98.31 90 VAL A CA 1
ATOM 708 C C . VAL A 1 90 ? 12.620 8.388 -5.992 1.00 98.31 90 VAL A C 1
ATOM 710 O O . VAL A 1 90 ? 13.844 8.336 -6.086 1.00 98.31 90 VAL A O 1
ATOM 713 N N . GLY A 1 91 ? 11.817 7.600 -6.713 1.00 97.69 91 GLY A N 1
ATOM 714 C CA . GLY A 1 91 ? 12.317 6.638 -7.696 1.00 97.69 91 GLY A CA 1
ATOM 715 C C . GLY A 1 91 ? 13.084 7.301 -8.843 1.00 97.69 91 GLY A C 1
ATOM 716 O O . GLY A 1 91 ? 14.179 6.861 -9.179 1.00 97.69 91 GLY A O 1
ATOM 717 N N . LEU A 1 92 ? 12.569 8.401 -9.400 1.00 97.44 92 LEU A N 1
ATOM 718 C CA . LEU A 1 92 ? 13.245 9.163 -10.456 1.00 97.44 92 LEU A CA 1
ATOM 719 C C . LEU A 1 92 ? 14.582 9.744 -9.980 1.00 97.44 92 LEU A C 1
ATOM 721 O O . LEU A 1 92 ? 15.568 9.668 -10.709 1.00 97.44 92 LEU A O 1
ATOM 725 N N . ILE A 1 93 ? 14.634 10.282 -8.757 1.00 98.12 93 ILE A N 1
ATOM 726 C CA . ILE A 1 93 ? 15.876 10.796 -8.163 1.00 98.12 93 ILE A CA 1
ATOM 727 C C . ILE A 1 93 ? 16.885 9.659 -7.971 1.00 98.12 93 ILE A C 1
ATOM 729 O O . ILE A 1 93 ? 18.024 9.779 -8.418 1.00 98.12 93 ILE A O 1
ATOM 733 N N . ALA A 1 94 ? 16.472 8.549 -7.351 1.00 97.88 94 ALA A N 1
ATOM 734 C CA . ALA A 1 94 ? 17.344 7.401 -7.105 1.00 97.88 94 ALA A CA 1
ATOM 735 C C . ALA A 1 94 ? 17.881 6.800 -8.414 1.00 97.88 94 ALA A C 1
ATOM 737 O O . ALA A 1 94 ? 19.077 6.537 -8.534 1.00 97.88 94 ALA A O 1
ATOM 738 N N . GLY A 1 95 ? 17.012 6.641 -9.416 1.00 97.38 95 GLY A N 1
ATOM 739 C CA . GLY A 1 95 ? 17.402 6.155 -10.734 1.00 97.38 95 GLY A CA 1
ATOM 740 C C . GLY A 1 95 ? 18.340 7.116 -11.461 1.00 97.38 95 GLY A C 1
ATOM 741 O O . GLY A 1 95 ? 19.348 6.679 -12.005 1.00 97.38 95 GLY A O 1
ATOM 742 N N . GLY A 1 96 ? 18.074 8.424 -11.408 1.00 97.38 96 GLY A N 1
ATOM 743 C CA . GLY A 1 96 ? 18.937 9.445 -12.008 1.00 97.38 96 GLY A CA 1
ATOM 744 C C . GLY A 1 96 ? 20.327 9.519 -11.368 1.00 97.38 96 GLY A C 1
ATOM 745 O O . GLY A 1 96 ? 21.315 9.673 -12.080 1.00 97.38 96 GLY A O 1
ATOM 746 N N . MET A 1 97 ? 20.421 9.352 -10.044 1.00 97.69 97 MET A N 1
ATOM 747 C CA . MET A 1 97 ? 21.707 9.288 -9.338 1.00 97.69 97 MET A CA 1
ATOM 748 C C . MET A 1 97 ? 22.549 8.084 -9.779 1.00 97.69 97 MET A C 1
ATOM 750 O O . MET A 1 97 ? 23.761 8.213 -9.935 1.00 97.69 97 MET A O 1
ATOM 754 N N . LEU A 1 98 ? 21.922 6.925 -9.998 1.00 97.50 98 LEU A N 1
ATOM 755 C CA . LEU A 1 98 ? 22.620 5.692 -10.380 1.00 97.50 98 LEU A CA 1
ATOM 756 C C . LEU A 1 98 ? 22.844 5.546 -11.888 1.00 97.50 98 LEU A C 1
ATOM 758 O O . LEU A 1 98 ? 23.776 4.854 -12.289 1.00 97.50 98 LEU A O 1
ATOM 762 N N . ALA A 1 99 ? 22.067 6.243 -12.719 1.00 95.12 99 ALA A N 1
ATOM 763 C CA . ALA A 1 99 ? 22.287 6.299 -14.164 1.00 95.12 99 ALA A CA 1
ATOM 764 C C . ALA A 1 99 ? 23.659 6.899 -14.526 1.00 95.12 99 ALA A C 1
ATOM 766 O O . ALA A 1 99 ? 24.205 6.599 -15.580 1.00 95.12 99 ALA A O 1
ATOM 767 N N . GLY A 1 100 ? 24.261 7.699 -13.635 1.00 94.88 100 GLY A N 1
ATOM 768 C CA . GLY A 1 100 ? 25.640 8.171 -13.798 1.00 94.88 100 GLY A CA 1
ATOM 769 C C . GLY A 1 100 ? 26.705 7.068 -13.705 1.00 94.88 100 GLY A C 1
ATOM 770 O O . GLY A 1 100 ? 27.840 7.301 -14.111 1.00 94.88 100 GLY A O 1
ATOM 771 N N . ILE A 1 101 ? 26.352 5.893 -13.170 1.00 96.62 101 ILE A N 1
ATOM 772 C CA . ILE A 1 101 ? 27.216 4.708 -13.099 1.00 96.62 101 ILE A CA 1
ATOM 773 C C . ILE A 1 101 ? 26.908 3.788 -14.283 1.00 96.62 101 ILE A C 1
ATOM 775 O O . ILE A 1 101 ? 27.800 3.469 -15.064 1.00 96.62 101 ILE A O 1
ATOM 779 N N . GLU A 1 102 ? 25.643 3.384 -14.416 1.00 96.00 102 GLU A N 1
ATOM 780 C CA . GLU A 1 102 ? 25.165 2.501 -15.479 1.00 96.00 102 GLU A CA 1
ATOM 781 C C . GLU A 1 102 ? 23.675 2.772 -15.739 1.00 96.00 102 GLU A C 1
ATOM 783 O O . GLU A 1 102 ? 22.849 2.696 -14.824 1.00 96.00 102 GLU A O 1
ATOM 788 N N . ASP A 1 103 ? 23.328 3.103 -16.989 1.00 94.31 103 ASP A N 1
ATOM 789 C CA . ASP A 1 103 ? 21.968 3.507 -17.386 1.00 94.31 103 ASP A CA 1
ATOM 790 C C . ASP A 1 103 ? 20.921 2.429 -17.026 1.00 94.31 103 ASP A C 1
ATOM 792 O O . ASP A 1 103 ? 19.843 2.748 -16.516 1.00 94.31 103 ASP A O 1
ATOM 796 N N . GLU A 1 104 ? 21.247 1.148 -17.241 1.00 94.38 104 GLU A N 1
ATOM 797 C CA . GLU A 1 104 ? 20.362 0.009 -16.955 1.00 94.38 104 GLU A CA 1
ATOM 798 C C . GLU A 1 104 ? 20.091 -0.145 -15.453 1.00 94.38 104 GLU A C 1
ATOM 800 O O . GLU A 1 104 ? 18.942 -0.312 -15.031 1.00 94.38 104 GLU A O 1
ATOM 805 N N . VAL A 1 105 ? 21.136 -0.018 -14.628 1.00 95.88 105 VAL A N 1
ATOM 806 C CA . VAL A 1 105 ? 21.025 -0.075 -13.164 1.00 95.88 105 VAL A CA 1
ATOM 807 C C . VAL A 1 105 ? 20.190 1.093 -12.655 1.00 95.88 105 VAL A C 1
ATOM 809 O O . VAL A 1 105 ? 19.313 0.899 -11.812 1.00 95.88 105 VAL A O 1
ATOM 812 N N . GLY A 1 106 ? 20.403 2.296 -13.194 1.00 96.56 106 GLY A N 1
ATOM 813 C CA . GLY A 1 106 ? 19.596 3.470 -12.872 1.00 96.56 106 GLY A CA 1
ATOM 814 C C . GLY A 1 106 ? 18.110 3.261 -13.172 1.00 96.56 106 GLY A C 1
ATOM 815 O O . GLY A 1 106 ? 17.261 3.498 -12.308 1.00 96.56 106 GLY A O 1
ATOM 816 N N . ALA A 1 107 ? 17.779 2.757 -14.364 1.00 96.12 107 ALA A N 1
ATOM 817 C CA . ALA A 1 107 ? 16.398 2.482 -14.758 1.00 96.12 107 ALA A CA 1
ATOM 818 C C . ALA A 1 107 ? 15.740 1.401 -13.879 1.00 96.12 107 ALA A C 1
ATOM 820 O O . ALA A 1 107 ? 14.612 1.581 -13.399 1.00 96.12 107 ALA A O 1
ATOM 821 N N . PHE A 1 108 ? 16.450 0.302 -13.610 1.00 95.75 108 PHE A N 1
ATOM 822 C CA . PHE A 1 108 ? 15.976 -0.765 -12.730 1.00 95.75 108 PHE A CA 1
ATOM 823 C C . PHE A 1 108 ? 15.728 -0.256 -11.303 1.00 95.75 108 PHE A C 1
ATOM 825 O O . PHE A 1 108 ? 14.628 -0.406 -10.767 1.00 95.75 108 PHE A O 1
ATOM 832 N N . VAL A 1 109 ? 16.717 0.402 -10.690 1.00 97.56 109 VAL A N 1
ATOM 833 C CA . VAL A 1 109 ? 16.599 0.882 -9.307 1.00 97.56 109 VAL A CA 1
ATOM 834 C C . VAL A 1 109 ? 15.524 1.953 -9.187 1.00 97.56 109 VAL A C 1
ATOM 836 O O . VAL A 1 109 ? 14.732 1.910 -8.244 1.00 97.56 109 VAL A O 1
ATOM 839 N N . GLY A 1 110 ? 15.436 2.883 -10.139 1.00 96.81 110 GLY A N 1
ATOM 840 C CA . GLY A 1 110 ? 14.414 3.925 -10.100 1.00 96.81 110 GLY A CA 1
ATOM 841 C C . GLY A 1 110 ? 12.997 3.351 -10.145 1.00 96.81 110 GLY A C 1
ATOM 842 O O . GLY A 1 110 ? 12.146 3.722 -9.332 1.00 96.81 110 GLY A O 1
ATOM 843 N N . THR A 1 111 ? 12.762 2.381 -11.034 1.00 96.56 111 THR A N 1
ATOM 844 C CA . THR A 1 111 ? 11.453 1.723 -11.172 1.00 96.56 111 THR A CA 1
ATOM 845 C C . THR A 1 111 ? 11.107 0.803 -10.000 1.00 96.56 111 THR A C 1
ATOM 847 O O . THR A 1 111 ? 9.938 0.727 -9.626 1.00 96.56 111 THR A O 1
ATOM 850 N N . ALA A 1 112 ? 12.091 0.160 -9.365 1.00 96.25 112 ALA A N 1
ATOM 851 C CA . ALA A 1 112 ? 11.883 -0.670 -8.177 1.00 96.25 112 ALA A CA 1
ATOM 852 C C . ALA A 1 112 ? 11.702 0.149 -6.883 1.00 96.25 112 ALA A C 1
ATOM 854 O O . ALA A 1 112 ? 10.963 -0.254 -5.985 1.00 96.25 112 ALA A O 1
ATOM 855 N N . THR A 1 113 ? 12.343 1.316 -6.775 1.00 98.00 113 THR A N 1
ATOM 856 C CA . THR A 1 113 ? 12.304 2.149 -5.561 1.00 98.00 113 THR A CA 1
ATOM 857 C C . THR A 1 113 ? 10.918 2.741 -5.315 1.00 98.00 113 THR A C 1
ATOM 859 O O . THR A 1 113 ? 10.434 2.729 -4.182 1.00 98.00 113 THR A O 1
ATOM 862 N N . ALA A 1 114 ? 10.245 3.220 -6.365 1.00 97.44 114 ALA A N 1
ATOM 863 C CA . ALA A 1 114 ? 8.922 3.834 -6.252 1.00 97.44 114 ALA A CA 1
ATOM 864 C C . ALA A 1 114 ? 7.873 2.934 -5.553 1.00 97.44 114 ALA A C 1
ATOM 866 O O . ALA A 1 114 ? 7.314 3.355 -4.535 1.00 97.44 114 ALA A O 1
ATOM 867 N N .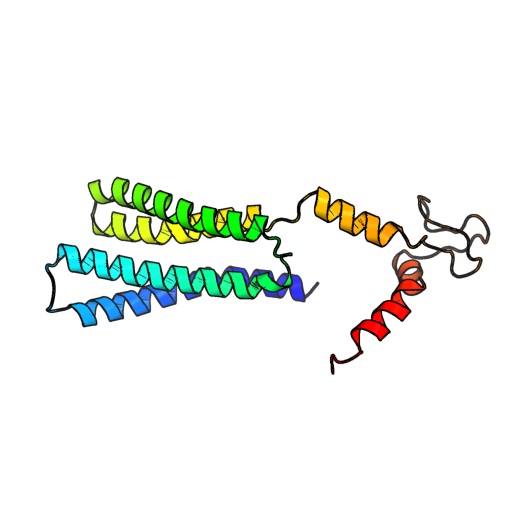 PRO A 1 115 ? 7.608 1.685 -5.985 1.00 97.75 115 PRO A N 1
ATOM 868 C CA . PRO A 1 115 ? 6.635 0.833 -5.304 1.00 97.75 115 PRO A CA 1
ATOM 869 C C . PRO A 1 115 ? 7.031 0.500 -3.856 1.00 97.75 115 PRO A C 1
ATOM 871 O O . PRO A 1 115 ? 6.149 0.392 -3.003 1.00 97.75 115 PRO A O 1
ATOM 874 N N . LEU A 1 116 ? 8.328 0.378 -3.544 1.00 97.19 116 LEU A N 1
ATOM 875 C CA . LEU A 1 116 ? 8.810 0.104 -2.184 1.00 97.19 116 LEU A CA 1
ATOM 876 C C . LEU A 1 116 ? 8.562 1.278 -1.234 1.00 97.19 116 LEU A C 1
ATOM 878 O O . LEU A 1 116 ? 8.016 1.093 -0.144 1.00 97.19 116 LEU A O 1
ATOM 882 N N . VAL A 1 117 ? 8.914 2.491 -1.666 1.00 98.31 117 VAL A N 1
ATOM 883 C CA . VAL A 1 117 ? 8.675 3.724 -0.905 1.00 98.31 117 VAL A CA 1
ATOM 884 C C . VAL A 1 117 ? 7.178 3.942 -0.706 1.00 98.31 117 VAL A C 1
ATOM 886 O O . VAL A 1 117 ? 6.738 4.246 0.404 1.00 98.31 117 VAL A O 1
ATOM 889 N N . TRP A 1 118 ? 6.378 3.722 -1.753 1.00 98.44 118 TRP A N 1
ATOM 890 C CA . TRP A 1 118 ? 4.926 3.817 -1.658 1.00 98.44 118 TRP A CA 1
ATOM 891 C C . TRP A 1 118 ? 4.345 2.805 -0.661 1.00 98.44 118 TRP A C 1
ATOM 893 O O . TRP A 1 118 ? 3.555 3.188 0.204 1.00 98.44 118 TRP A O 1
ATOM 903 N N . LEU A 1 119 ? 4.764 1.534 -0.708 1.00 97.56 119 LEU A N 1
ATOM 904 C CA . LEU A 1 119 ? 4.320 0.521 0.254 1.00 97.56 119 LEU A CA 1
ATOM 905 C C . LEU A 1 119 ? 4.665 0.919 1.693 1.00 97.56 119 LEU A C 1
ATOM 907 O O . LEU A 1 119 ? 3.780 0.910 2.551 1.00 97.56 119 LEU A O 1
ATOM 911 N N . ALA A 1 120 ? 5.906 1.335 1.950 1.00 97.62 120 ALA A N 1
ATOM 912 C CA . ALA A 1 120 ? 6.332 1.790 3.271 1.00 97.62 120 ALA A CA 1
ATOM 913 C C . ALA A 1 120 ? 5.477 2.967 3.775 1.00 97.62 120 ALA A C 1
ATOM 915 O O . ALA A 1 120 ? 4.998 2.949 4.912 1.00 97.62 120 ALA A O 1
ATOM 916 N N . ALA A 1 121 ? 5.205 3.950 2.913 1.00 98.19 121 ALA A N 1
ATOM 917 C CA . ALA A 1 121 ? 4.338 5.075 3.244 1.00 98.19 121 ALA A CA 1
ATOM 918 C C . ALA A 1 121 ? 2.898 4.626 3.547 1.00 98.19 121 ALA A C 1
ATOM 920 O O . ALA A 1 121 ? 2.317 5.054 4.546 1.00 98.19 121 ALA A O 1
ATOM 921 N N . THR A 1 122 ? 2.318 3.726 2.744 1.00 97.69 122 THR A N 1
ATOM 922 C CA . THR A 1 122 ? 0.946 3.241 2.982 1.00 97.69 122 THR A CA 1
ATOM 923 C C . THR A 1 122 ? 0.803 2.464 4.287 1.00 97.69 122 THR A C 1
ATOM 925 O O . THR A 1 122 ? -0.227 2.599 4.939 1.00 97.69 122 THR A O 1
ATOM 928 N N . ILE A 1 123 ? 1.830 1.732 4.739 1.00 96.50 123 ILE A N 1
ATOM 929 C CA . ILE A 1 123 ? 1.822 1.074 6.059 1.00 96.50 123 ILE A CA 1
ATOM 930 C C . ILE A 1 123 ? 1.624 2.105 7.182 1.00 96.50 123 ILE A C 1
ATOM 932 O O . ILE A 1 123 ? 0.883 1.849 8.133 1.00 96.50 123 ILE A O 1
ATOM 936 N N . LEU A 1 124 ? 2.246 3.282 7.064 1.00 97.50 124 LEU A N 1
ATOM 937 C CA . LEU A 1 124 ? 2.111 4.363 8.042 1.00 97.50 124 LEU A CA 1
ATOM 938 C C . LEU A 1 124 ? 0.769 5.095 7.911 1.00 97.50 124 LEU A C 1
ATOM 940 O O . LEU A 1 124 ? 0.087 5.297 8.913 1.00 97.50 124 LEU A O 1
ATOM 944 N N . ILE A 1 125 ? 0.361 5.444 6.688 1.00 97.31 125 ILE A N 1
ATOM 945 C CA . ILE A 1 125 ? -0.879 6.197 6.410 1.00 97.31 125 ILE A CA 1
ATOM 946 C C . ILE A 1 125 ? -2.126 5.376 6.775 1.00 97.31 125 ILE A C 1
ATOM 948 O O . ILE A 1 125 ? -3.125 5.907 7.269 1.00 97.31 125 ILE A O 1
ATOM 952 N N . TRP A 1 126 ? -2.094 4.066 6.528 1.00 97.06 126 TRP A N 1
ATOM 953 C CA . TRP A 1 126 ? -3.224 3.171 6.790 1.00 97.06 126 TRP A CA 1
ATOM 954 C C . TRP A 1 126 ? -3.259 2.672 8.233 1.00 97.06 126 TRP A C 1
ATOM 956 O O . TRP A 1 126 ? -4.209 1.987 8.620 1.00 97.06 126 TRP A O 1
ATOM 966 N N . ARG A 1 127 ? -2.256 3.026 9.045 1.00 96.06 127 ARG A N 1
ATOM 967 C CA . ARG A 1 127 ? -2.259 2.720 10.469 1.00 96.06 127 ARG A CA 1
ATOM 968 C C . ARG A 1 127 ? -3.444 3.415 11.132 1.00 96.06 127 ARG A C 1
ATOM 970 O O . ARG A 1 127 ? -3.734 4.586 10.883 1.00 96.06 127 ARG A O 1
ATOM 977 N N . GLU A 1 128 ? -4.132 2.678 11.994 1.00 95.00 128 GLU A N 1
ATOM 978 C CA . GLU A 1 128 ? -5.185 3.243 12.832 1.00 95.00 128 GLU A CA 1
ATOM 979 C C . GLU A 1 128 ? -4.598 4.338 13.732 1.00 95.00 128 GLU A C 1
ATOM 981 O O . GLU A 1 128 ? -3.597 4.109 14.425 1.00 95.00 128 GLU A O 1
ATOM 986 N N . SER A 1 129 ? -5.208 5.525 13.712 1.00 94.75 129 SER A N 1
ATOM 987 C CA . SER A 1 129 ? -4.757 6.627 14.559 1.00 94.75 129 SER A CA 1
ATOM 988 C C . SER A 1 129 ? -5.137 6.370 16.020 1.00 94.75 129 SER A C 1
ATOM 990 O O . SER A 1 129 ? -6.075 5.628 16.325 1.00 94.75 129 SER A O 1
ATOM 992 N N . ALA A 1 130 ? -4.416 6.990 16.959 1.00 92.38 130 ALA A N 1
ATOM 993 C CA . ALA A 1 130 ? -4.754 6.879 18.378 1.00 92.38 130 ALA A CA 1
ATOM 994 C C . ALA A 1 130 ? -6.183 7.381 18.660 1.00 92.38 130 ALA A C 1
ATOM 996 O O . ALA A 1 130 ? -6.900 6.769 19.448 1.00 92.38 130 ALA A O 1
ATOM 997 N N . ALA A 1 131 ? -6.615 8.432 17.955 1.00 92.56 131 ALA A N 1
ATOM 998 C CA . ALA A 1 131 ? -7.964 8.979 18.049 1.00 92.56 131 ALA A CA 1
ATOM 999 C C . ALA A 1 131 ? -9.031 8.004 17.525 1.00 92.56 131 ALA A C 1
ATOM 1001 O O . ALA A 1 131 ? -10.036 7.787 18.195 1.00 92.56 131 ALA A O 1
ATOM 1002 N N . GLU A 1 132 ? -8.809 7.357 16.376 1.00 92.44 132 GLU A N 1
ATOM 1003 C CA . GLU A 1 132 ? -9.726 6.333 15.853 1.00 92.44 132 GLU A CA 1
ATOM 1004 C C . GLU A 1 132 ? -9.834 5.133 16.792 1.00 92.44 132 GLU A C 1
ATOM 1006 O O . GLU A 1 132 ? -10.932 4.633 17.050 1.00 92.44 132 GLU A O 1
ATOM 1011 N N . ARG A 1 133 ? -8.694 4.694 17.336 1.00 92.25 133 ARG A N 1
ATOM 1012 C CA . ARG A 1 133 ? -8.651 3.608 18.312 1.00 92.25 133 ARG A CA 1
ATOM 1013 C C . ARG A 1 133 ? -9.418 3.981 19.578 1.00 92.25 133 ARG A C 1
ATOM 1015 O O . ARG A 1 133 ? -10.207 3.167 20.052 1.00 92.25 133 ARG A O 1
ATOM 1022 N N . ALA A 1 134 ? -9.208 5.188 20.101 1.00 89.12 134 ALA A N 1
ATOM 1023 C CA . ALA A 1 134 ? -9.916 5.694 21.272 1.00 89.12 134 ALA A CA 1
ATOM 1024 C C . ALA A 1 134 ? -11.422 5.801 21.008 1.00 89.12 134 ALA A C 1
ATOM 1026 O O . ALA A 1 134 ? -12.202 5.318 21.819 1.00 89.12 134 ALA A O 1
ATOM 1027 N N . ALA A 1 135 ? -11.831 6.326 19.849 1.00 88.81 135 ALA A N 1
ATOM 1028 C CA . ALA A 1 135 ? -13.233 6.407 19.441 1.00 88.81 135 ALA A CA 1
ATOM 1029 C C . ALA A 1 135 ? -13.890 5.023 19.307 1.00 88.81 135 ALA A C 1
ATOM 1031 O O . ALA A 1 135 ? -15.055 4.841 19.655 1.00 88.81 135 ALA A O 1
ATOM 1032 N N . ARG A 1 136 ? -13.147 4.016 18.829 1.00 86.62 136 ARG A N 1
ATOM 1033 C CA . ARG A 1 136 ? -13.631 2.632 18.807 1.00 86.62 136 ARG A CA 1
ATOM 1034 C C . ARG A 1 136 ? -13.819 2.096 20.224 1.00 86.62 136 ARG A C 1
ATOM 1036 O O . ARG A 1 136 ? -14.863 1.522 20.503 1.00 86.62 136 ARG A O 1
ATOM 1043 N N . ILE A 1 137 ? -12.836 2.278 21.106 1.00 85.38 137 ILE A N 1
ATOM 1044 C CA . ILE A 1 137 ? -12.911 1.801 22.496 1.00 85.38 137 ILE A CA 1
ATOM 1045 C C . ILE A 1 137 ? -14.039 2.514 23.255 1.00 85.38 137 ILE A C 1
ATOM 1047 O O . ILE A 1 137 ? -14.808 1.849 23.943 1.00 85.38 137 ILE A O 1
ATOM 1051 N N . SER A 1 138 ? -14.201 3.827 23.080 1.00 84.19 138 SER A N 1
ATOM 1052 C CA . SER A 1 138 ? -15.267 4.598 23.729 1.00 84.19 138 SER A CA 1
ATOM 1053 C C . SER A 1 138 ? -16.658 4.234 23.206 1.00 84.19 138 SER A C 1
ATOM 1055 O O . SER A 1 138 ? -17.617 4.234 23.973 1.00 84.19 138 SER A O 1
ATOM 1057 N N . GLY A 1 139 ? -16.771 3.857 21.926 1.00 77.81 139 GLY A N 1
ATOM 1058 C CA . GLY A 1 139 ? -17.995 3.291 21.359 1.00 77.81 139 GLY A CA 1
ATOM 1059 C C . GLY A 1 139 ? -18.407 1.976 22.030 1.00 77.81 139 GLY A C 1
ATOM 1060 O O . GLY A 1 139 ? -19.584 1.794 22.325 1.00 77.81 139 GLY A O 1
ATOM 1061 N N . TYR A 1 140 ? -17.444 1.099 22.340 1.00 69.81 140 TYR A N 1
ATOM 1062 C CA . TYR A 1 140 ? -17.696 -0.146 23.083 1.00 69.81 140 TYR A CA 1
ATOM 1063 C C . TYR A 1 140 ? -17.959 0.085 24.578 1.00 69.81 140 TYR A C 1
ATOM 1065 O O . TYR A 1 140 ? -18.767 -0.625 25.167 1.00 69.81 140 TYR A O 1
ATOM 1073 N N . GLN A 1 141 ? -17.338 1.097 25.191 1.00 65.19 141 GLN A N 1
ATOM 1074 C CA . GLN A 1 141 ? -17.528 1.430 26.612 1.00 65.19 141 GLN A CA 1
ATOM 1075 C C . GLN A 1 141 ? -18.929 1.955 26.964 1.00 65.19 141 GLN A C 1
ATOM 1077 O O . GLN A 1 141 ? -19.206 2.192 28.137 1.00 65.19 141 GLN A O 1
ATOM 1082 N N . ARG A 1 142 ? -19.829 2.139 25.991 1.00 66.00 142 ARG A N 1
ATOM 1083 C CA . ARG A 1 142 ? -21.208 2.554 26.280 1.00 66.00 142 ARG A CA 1
ATOM 1084 C C . ARG A 1 142 ? -22.076 1.446 26.859 1.00 66.00 142 ARG A C 1
ATOM 1086 O O . ARG A 1 142 ? -23.092 1.768 27.466 1.00 66.00 142 ARG A O 1
ATOM 1093 N N . GLN A 1 143 ? -21.702 0.179 26.695 1.00 79.38 143 GLN A N 1
ATOM 1094 C CA . GLN A 1 143 ? -22.417 -0.908 27.352 1.00 79.38 143 GLN A CA 1
ATOM 1095 C C . GLN A 1 143 ? -21.681 -1.274 28.642 1.00 79.38 143 GLN A C 1
ATOM 1097 O O . GLN A 1 143 ? -20.583 -1.833 28.569 1.00 79.38 143 GLN A O 1
ATOM 1102 N N . PRO A 1 144 ? -22.232 -0.921 29.819 1.00 87.44 144 PRO A N 1
ATOM 1103 C CA . PRO A 1 144 ? -21.639 -1.339 31.077 1.00 87.44 144 PRO A CA 1
ATOM 1104 C C . PRO A 1 144 ? -21.572 -2.865 31.097 1.00 87.44 144 PRO A C 1
ATOM 1106 O O . PRO A 1 144 ? -22.557 -3.537 30.788 1.00 87.44 144 PRO A O 1
ATOM 1109 N N . ILE A 1 145 ? -20.412 -3.417 31.457 1.00 90.62 145 ILE A N 1
ATOM 1110 C CA . ILE A 1 145 ? -20.302 -4.855 31.699 1.00 90.62 145 ILE A CA 1
ATOM 1111 C C . ILE A 1 145 ? -21.123 -5.128 32.950 1.00 90.62 145 ILE A C 1
ATOM 1113 O O . ILE A 1 145 ? -20.789 -4.625 34.019 1.00 90.62 145 ILE A O 1
ATOM 1117 N N . THR A 1 146 ? -22.204 -5.887 32.830 1.00 94.31 146 THR A N 1
ATOM 1118 C CA . THR A 1 146 ? -23.081 -6.191 33.964 1.00 94.31 146 THR A CA 1
ATOM 1119 C C . THR A 1 146 ? -22.907 -7.637 34.404 1.00 94.31 146 THR A C 1
ATOM 1121 O O . THR A 1 146 ? -22.601 -8.528 33.607 1.00 94.31 146 THR A O 1
ATOM 1124 N N . CYS A 1 147 ? -23.055 -7.873 35.706 1.00 95.44 147 CYS A N 1
ATOM 1125 C CA . CYS A 1 147 ? -23.072 -9.209 36.277 1.00 95.44 147 CYS A CA 1
ATOM 1126 C C . CYS A 1 147 ? -24.318 -9.950 35.769 1.00 95.44 147 CYS A C 1
ATOM 1128 O O . CYS A 1 147 ? -25.427 -9.491 36.048 1.00 95.44 147 CYS A O 1
ATOM 1130 N N . PRO A 1 148 ? -24.184 -11.107 35.101 1.00 94.31 148 PRO A N 1
ATOM 1131 C CA . PRO A 1 148 ? -25.339 -11.825 34.562 1.00 94.31 148 PRO A CA 1
ATOM 1132 C C . PRO A 1 148 ? -26.276 -12.372 35.649 1.00 94.31 148 PRO A C 1
ATOM 1134 O O . PRO A 1 148 ? -27.436 -12.649 35.372 1.00 94.31 148 PRO A O 1
ATOM 1137 N N . HIS A 1 149 ? -25.792 -12.510 36.888 1.00 95.56 149 HIS A N 1
ATOM 1138 C CA . HIS A 1 149 ? -26.588 -13.028 37.999 1.00 95.56 149 HIS A CA 1
ATOM 1139 C C . HIS A 1 149 ? -27.389 -11.944 38.741 1.00 95.56 149 HIS A C 1
ATOM 1141 O O . HIS A 1 149 ? -28.491 -12.213 39.210 1.00 95.56 149 HIS A O 1
ATOM 1147 N N . CYS A 1 150 ? -26.838 -10.738 38.919 1.00 96.12 150 CYS A N 1
ATOM 1148 C CA . CYS A 1 150 ? -27.469 -9.696 39.747 1.00 96.12 150 CYS A CA 1
ATOM 1149 C C . CYS A 1 150 ? -27.594 -8.322 39.075 1.00 96.12 150 CYS A C 1
ATOM 1151 O O . CYS A 1 150 ? -28.118 -7.399 39.687 1.00 96.12 150 CYS A O 1
ATOM 1153 N N . GLY A 1 151 ? -27.095 -8.151 37.849 1.00 94.00 151 GLY A N 1
ATOM 1154 C CA . GLY A 1 151 ? -27.165 -6.892 37.099 1.00 94.00 151 GLY A CA 1
ATOM 1155 C C . GLY A 1 151 ? -26.171 -5.807 37.530 1.00 94.00 151 GLY A C 1
ATOM 1156 O O . GLY A 1 151 ? -26.127 -4.751 36.905 1.00 94.00 151 GLY A O 1
ATOM 1157 N N . TYR A 1 152 ? -25.345 -6.042 38.556 1.00 95.12 152 TYR A N 1
ATOM 1158 C CA . TYR A 1 152 ? -24.370 -5.052 39.031 1.00 95.12 152 TYR A CA 1
ATOM 1159 C C . TYR A 1 152 ? -23.352 -4.663 37.946 1.00 95.12 152 TYR A C 1
ATOM 1161 O O . TYR A 1 152 ? -22.852 -5.532 37.231 1.00 95.12 152 TYR A O 1
ATOM 1169 N N . ASN A 1 153 ? -23.005 -3.376 37.851 1.00 93.75 153 ASN A N 1
ATOM 1170 C CA . ASN A 1 153 ? -22.024 -2.864 36.892 1.00 93.75 153 ASN A CA 1
ATOM 1171 C C . ASN A 1 153 ? -20.591 -3.216 37.323 1.00 93.75 153 ASN A C 1
ATOM 1173 O O . ASN A 1 153 ? -20.071 -2.690 38.301 1.00 93.75 153 ASN A O 1
ATOM 1177 N N . LEU A 1 154 ? -19.941 -4.085 36.559 1.00 93.69 154 LEU A N 1
ATOM 1178 C CA . LEU A 1 154 ? -18.578 -4.561 36.783 1.00 93.69 154 LEU A CA 1
ATOM 1179 C C . LEU A 1 154 ? -17.512 -3.695 36.090 1.00 93.69 154 LEU A C 1
ATOM 1181 O O . LEU A 1 154 ? -16.322 -4.004 36.153 1.00 93.69 154 LEU A O 1
ATOM 1185 N N . THR A 1 155 ? -17.906 -2.621 35.405 1.00 91.06 155 THR A N 1
ATOM 1186 C CA . THR A 1 155 ? -16.977 -1.754 34.669 1.00 91.06 155 THR A CA 1
ATOM 1187 C C . THR A 1 155 ? -16.012 -1.052 35.627 1.00 91.06 155 THR A C 1
ATOM 1189 O O . THR A 1 155 ? -16.437 -0.371 36.554 1.00 91.06 155 THR A O 1
ATOM 1192 N N . GLY A 1 156 ? -14.706 -1.178 35.377 1.00 89.50 156 GLY A N 1
ATOM 1193 C CA . GLY A 1 156 ? -13.658 -0.529 36.177 1.00 89.50 156 GLY A CA 1
ATOM 1194 C C . GLY A 1 156 ? -13.186 -1.323 37.399 1.00 89.50 156 GLY A C 1
ATOM 1195 O O . GLY A 1 156 ? -12.258 -0.880 38.071 1.00 89.50 156 GLY A O 1
ATOM 1196 N N . LEU A 1 157 ? -13.762 -2.499 37.671 1.00 92.38 157 LEU A N 1
ATOM 1197 C CA . LEU A 1 157 ? -13.243 -3.409 38.692 1.00 92.38 157 LEU A CA 1
ATOM 1198 C C . LEU A 1 157 ? -11.977 -4.122 38.196 1.00 92.38 157 LEU A C 1
ATOM 1200 O O . LEU A 1 157 ? -11.891 -4.535 37.040 1.00 92.38 157 LEU A O 1
ATOM 1204 N N . SER A 1 158 ? -10.997 -4.289 39.085 1.00 93.25 158 SER A N 1
ATOM 1205 C CA . SER A 1 158 ? -9.743 -5.001 38.800 1.00 93.25 158 SER A CA 1
ATOM 1206 C C . SER A 1 158 ? -9.863 -6.523 38.912 1.00 93.25 158 SER A C 1
ATOM 1208 O O . SER A 1 158 ? -9.003 -7.243 38.411 1.00 93.25 158 SER A O 1
ATOM 1210 N N . GLU A 1 159 ? -10.911 -7.021 39.571 1.00 94.69 159 GLU A N 1
ATOM 1211 C CA . GLU A 1 159 ? -11.148 -8.447 39.797 1.00 94.69 159 GLU A CA 1
ATOM 1212 C C . GLU A 1 159 ? -12.356 -8.947 38.995 1.00 94.69 159 GLU A C 1
ATOM 1214 O O . GLU A 1 159 ? -13.393 -8.289 38.931 1.00 94.69 159 GLU A O 1
ATOM 1219 N N . ALA A 1 160 ? -12.267 -10.165 38.449 1.00 92.81 160 ALA A N 1
ATOM 1220 C CA . ALA A 1 160 ? -13.376 -10.842 37.767 1.00 92.81 160 ALA A CA 1
ATOM 1221 C C . ALA A 1 160 ? -14.359 -11.499 38.763 1.00 92.81 160 ALA A C 1
ATOM 1223 O O . ALA A 1 160 ? -14.756 -12.659 38.624 1.00 92.81 160 ALA A O 1
ATOM 1224 N N . ARG A 1 161 ? -14.724 -10.761 39.816 1.00 96.88 161 ARG A N 1
ATOM 1225 C CA . ARG A 1 161 ? -15.655 -11.182 40.866 1.00 96.88 161 ARG A CA 1
ATOM 1226 C C . ARG A 1 161 ? -16.668 -10.076 41.115 1.00 96.88 161 ARG A C 1
ATOM 1228 O O . ARG A 1 161 ? -16.297 -8.922 41.300 1.00 96.88 161 ARG A O 1
ATOM 1235 N N . CYS A 1 162 ? -17.948 -10.429 41.156 1.00 97.44 162 CYS A N 1
ATOM 1236 C CA . CYS A 1 162 ? -18.987 -9.468 41.497 1.00 97.44 162 CYS A CA 1
ATOM 1237 C C . CYS A 1 162 ? -18.945 -9.150 43.005 1.00 97.44 162 CYS A C 1
ATOM 1239 O O . CYS A 1 162 ? -19.030 -10.088 43.802 1.00 97.44 162 CYS A O 1
ATOM 1241 N N . PRO A 1 163 ? -18.852 -7.871 43.412 1.00 97.25 163 PRO A N 1
ATOM 1242 C CA . PRO A 1 163 ? -18.839 -7.500 44.826 1.00 97.25 163 PRO A CA 1
ATOM 1243 C C . PRO A 1 163 ? -20.189 -7.753 45.511 1.00 97.25 163 PRO A C 1
ATOM 1245 O O . PRO A 1 163 ? -20.203 -8.082 46.691 1.00 97.25 163 PRO A O 1
ATOM 1248 N N . GLU A 1 164 ? -21.298 -7.685 44.767 1.00 97.75 164 GLU A N 1
ATOM 1249 C CA . GLU A 1 164 ? -22.645 -7.849 45.332 1.00 97.75 164 GLU A CA 1
ATOM 1250 C C . GLU A 1 164 ? -23.032 -9.315 45.555 1.00 97.75 164 GLU A C 1
ATOM 1252 O O . GLU A 1 164 ? -23.496 -9.680 46.629 1.00 97.75 164 GLU A O 1
ATOM 1257 N N . CYS A 1 165 ? -22.851 -10.183 44.551 1.00 97.56 165 CYS A N 1
ATOM 1258 C CA . CYS A 1 165 ? -23.260 -11.595 44.650 1.00 97.56 165 CYS A CA 1
ATOM 1259 C C . CYS A 1 165 ? -22.099 -12.564 44.919 1.00 97.56 165 CYS A C 1
ATOM 1261 O O . CYS A 1 165 ? -22.319 -13.750 45.142 1.00 97.56 165 CYS A O 1
ATOM 1263 N N . GLY A 1 166 ? -20.849 -12.096 44.867 1.00 97.44 166 GLY A N 1
ATOM 1264 C CA . GLY A 1 166 ? -19.660 -12.912 45.109 1.00 97.44 166 GLY A CA 1
ATOM 1265 C C . GLY A 1 166 ? -19.262 -13.860 43.973 1.00 97.44 166 GLY A C 1
ATOM 1266 O O . GLY A 1 166 ? -18.172 -14.437 44.060 1.00 97.44 166 GLY A O 1
ATOM 1267 N N . THR A 1 167 ? -20.083 -13.996 42.924 1.00 97.25 167 THR A N 1
ATOM 1268 C CA . THR A 1 167 ? -19.832 -14.872 41.768 1.00 97.25 167 THR A CA 1
ATOM 1269 C C . THR A 1 167 ? -18.539 -14.487 41.060 1.00 97.25 167 THR A C 1
ATOM 1271 O O . THR A 1 167 ? -18.287 -13.308 40.795 1.00 97.25 167 THR A O 1
ATOM 1274 N N . ARG A 1 168 ? -17.714 -15.493 40.768 1.00 97.62 168 ARG A N 1
ATOM 1275 C CA . ARG A 1 168 ? -16.481 -15.363 39.991 1.00 97.62 168 ARG A CA 1
ATOM 1276 C C . ARG A 1 168 ? -16.757 -15.779 38.559 1.00 97.62 168 ARG A C 1
ATOM 1278 O O . ARG A 1 168 ? -17.490 -16.736 38.341 1.00 97.62 168 ARG A O 1
ATOM 1285 N N . TYR A 1 169 ? -16.133 -15.085 37.625 1.00 95.00 169 TYR A N 1
ATOM 1286 C CA . TYR A 1 169 ? -16.246 -15.377 36.207 1.00 95.00 169 TYR A CA 1
ATOM 1287 C C . TYR A 1 169 ? -14.860 -15.426 35.591 1.00 95.00 169 TYR A C 1
ATOM 1289 O O . TYR A 1 169 ? -13.941 -14.728 36.032 1.00 95.00 169 TYR A O 1
ATOM 1297 N N . THR A 1 170 ? -14.715 -16.194 34.524 1.00 94.75 170 THR A N 1
ATOM 1298 C CA . THR A 1 170 ? -13.628 -15.938 33.580 1.00 94.75 170 THR A CA 1
ATOM 1299 C C . THR A 1 170 ? -13.988 -14.744 32.690 1.00 94.75 170 THR A C 1
ATOM 1301 O O . THR A 1 170 ? -15.161 -14.398 32.516 1.00 94.75 170 THR A O 1
ATOM 1304 N N . LEU A 1 171 ? -12.979 -14.079 32.119 1.00 89.31 171 LEU A N 1
ATOM 1305 C CA . LEU A 1 171 ? -13.213 -12.967 31.190 1.00 89.31 171 LEU A CA 1
ATOM 1306 C C . LEU A 1 171 ? -14.051 -13.422 29.980 1.00 89.31 171 LEU A C 1
ATOM 1308 O O . LEU A 1 171 ? -14.927 -12.688 29.526 1.00 89.31 171 LEU A O 1
ATOM 1312 N N . ASP A 1 172 ? -13.816 -1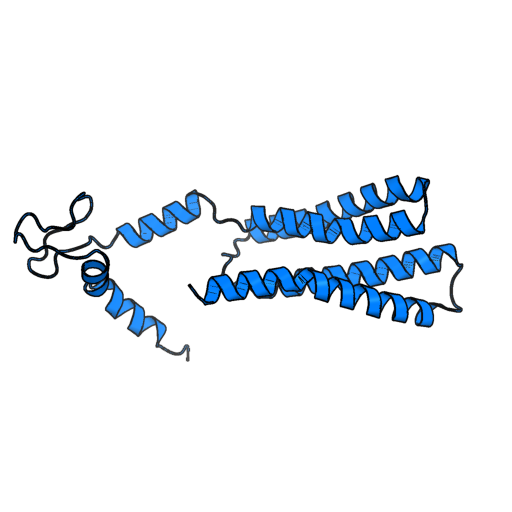4.646 2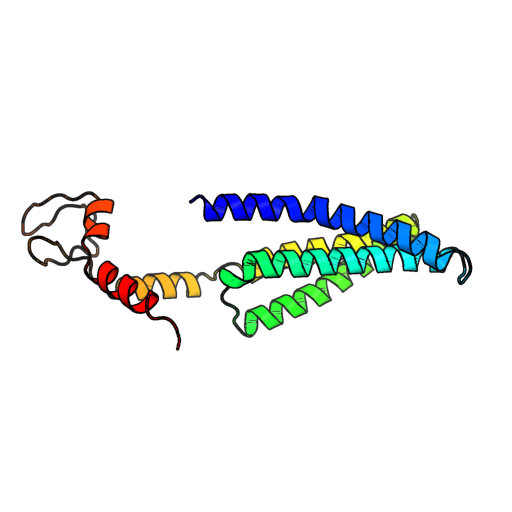9.502 1.00 89.44 172 ASP A N 1
ATOM 1313 C CA . ASP A 1 172 ? -14.533 -15.232 28.369 1.00 89.44 172 ASP A CA 1
ATOM 1314 C C . ASP A 1 172 ? -16.007 -15.517 28.694 1.00 89.44 172 ASP A C 1
ATOM 1316 O O . ASP A 1 172 ? -16.877 -15.204 27.880 1.00 89.44 172 ASP A O 1
ATOM 1320 N N . GLU A 1 173 ? -16.308 -16.037 29.890 1.00 92.44 173 GLU A N 1
ATOM 1321 C CA . GLU A 1 173 ? -17.686 -16.234 30.368 1.00 92.44 173 GLU A CA 1
ATOM 1322 C C . GLU A 1 173 ? -18.442 -14.908 30.456 1.00 92.44 173 GLU A C 1
ATOM 1324 O O . GLU A 1 173 ? -19.538 -14.778 29.910 1.00 92.44 173 GLU A O 1
ATOM 1329 N N . LEU A 1 174 ? -17.841 -13.892 31.085 1.00 91.00 174 LEU A N 1
ATOM 1330 C CA . LEU A 1 174 ? -18.453 -12.568 31.208 1.00 91.00 174 LEU A CA 1
ATOM 1331 C C . LEU A 1 174 ? -18.774 -11.966 29.839 1.00 91.00 174 LEU A C 1
ATOM 1333 O O . LEU A 1 174 ? -19.876 -11.454 29.650 1.00 91.00 174 LEU A O 1
ATOM 1337 N N . LEU A 1 175 ? -17.839 -12.058 28.886 1.00 87.19 175 LEU A N 1
ATOM 1338 C CA . LEU A 1 175 ? -17.997 -11.560 27.516 1.00 87.19 175 LEU A CA 1
ATOM 1339 C C . LEU A 1 175 ? -18.970 -12.387 26.664 1.00 87.19 175 LEU A C 1
ATOM 1341 O O . LEU A 1 175 ? -19.440 -11.898 25.633 1.00 87.19 175 LEU A O 1
ATOM 1345 N N . ALA A 1 176 ? -19.247 -13.639 27.026 1.00 88.12 176 ALA A N 1
ATOM 1346 C CA . ALA A 1 176 ? -20.219 -14.473 26.327 1.00 88.12 176 ALA A CA 1
ATOM 1347 C C . ALA A 1 176 ? -21.666 -14.110 26.691 1.00 88.12 176 ALA A C 1
ATOM 1349 O O . ALA A 1 176 ? -22.534 -14.218 25.830 1.00 88.12 176 ALA A O 1
ATOM 1350 N N . VAL A 1 177 ? -21.909 -13.650 27.924 1.00 89.81 177 VAL A N 1
ATOM 1351 C CA . VAL A 1 177 ? -23.263 -13.407 28.460 1.00 89.81 177 VAL A CA 1
ATOM 1352 C C . VAL A 1 177 ? -23.707 -11.936 28.346 1.00 89.81 177 VAL A C 1
ATOM 1354 O O . VAL A 1 177 ? -24.860 -11.619 28.621 1.00 89.81 177 VAL A O 1
ATOM 1357 N N . GLN A 1 178 ? -22.839 -11.008 27.916 1.00 88.50 178 GLN A N 1
ATOM 1358 C CA . GLN A 1 178 ? -23.247 -9.601 27.785 1.00 88.50 178 GLN A CA 1
ATOM 1359 C C . GLN A 1 178 ? -24.347 -9.410 26.714 1.00 88.50 178 GLN A C 1
ATOM 1361 O O . GLN A 1 178 ? -24.192 -9.889 25.585 1.00 88.50 178 GLN A O 1
ATOM 1366 N N . PRO A 1 179 ? -25.414 -8.645 27.021 1.00 70.50 179 PRO A N 1
ATOM 1367 C CA . PRO A 1 179 ? -26.614 -8.537 26.183 1.00 70.50 179 PRO A CA 1
ATOM 1368 C C . PRO A 1 179 ? -26.356 -7.958 24.782 1.00 70.50 179 PRO A C 1
ATOM 1370 O O . PRO A 1 179 ? -27.043 -8.320 23.832 1.00 70.50 179 PRO A O 1
ATOM 1373 N N . GLY A 1 180 ? -25.307 -7.150 24.594 1.00 66.31 180 GLY A N 1
ATOM 1374 C CA . GLY A 1 180 ? -24.984 -6.572 23.283 1.00 66.31 180 GLY A CA 1
ATOM 1375 C C . GLY A 1 180 ? -24.499 -7.559 22.222 1.00 66.31 180 GLY A C 1
ATOM 1376 O O . GLY A 1 180 ? -24.427 -7.203 21.048 1.00 66.31 180 GLY A O 1
ATOM 1377 N N . LYS A 1 181 ? -24.145 -8.795 22.594 1.00 58.19 181 LYS A N 1
ATOM 1378 C CA . LYS A 1 181 ? -23.636 -9.779 21.628 1.00 58.19 181 LYS A CA 1
ATOM 1379 C C . LYS A 1 181 ? -24.750 -10.470 20.837 1.00 58.19 181 LYS A C 1
ATOM 1381 O O . LYS A 1 181 ? -24.488 -10.906 19.719 1.00 58.19 181 LYS A O 1
ATOM 1386 N N . ALA A 1 182 ? -25.955 -10.567 21.406 1.00 58.16 182 ALA A N 1
ATOM 1387 C CA . ALA A 1 182 ? -27.097 -11.225 20.772 1.00 58.16 182 ALA A CA 1
ATOM 1388 C C . ALA A 1 182 ? -27.736 -10.332 19.694 1.00 58.16 182 ALA A C 1
ATOM 1390 O O . ALA A 1 182 ? -27.891 -10.768 18.558 1.00 58.16 182 ALA A O 1
ATOM 1391 N N . GLU A 1 183 ? -27.988 -9.057 20.003 1.00 56.44 183 GLU A N 1
ATOM 1392 C CA . GLU A 1 183 ? -28.678 -8.139 19.079 1.00 56.44 183 GLU A CA 1
ATOM 1393 C C . GLU A 1 183 ? -27.823 -7.767 17.850 1.00 56.44 183 GLU A C 1
ATOM 1395 O O . GLU A 1 183 ? -28.325 -7.710 16.729 1.00 56.44 183 GLU A O 1
ATOM 1400 N N . LEU A 1 184 ? -26.500 -7.624 18.010 1.00 56.81 184 LEU A N 1
ATOM 1401 C CA . LEU A 1 184 ? -25.587 -7.330 16.891 1.00 56.81 184 LEU A CA 1
ATOM 1402 C C . LEU A 1 184 ? -25.397 -8.511 15.916 1.00 56.81 184 LEU A C 1
ATOM 1404 O O . LEU A 1 184 ? -24.903 -8.316 14.803 1.00 56.81 184 LEU A O 1
ATOM 1408 N N . GLY A 1 185 ? -25.743 -9.736 16.325 1.00 54.97 185 GLY A N 1
ATOM 1409 C CA . GLY A 1 185 ? -25.707 -10.917 15.460 1.00 54.97 185 GLY A CA 1
ATOM 1410 C C . GLY A 1 185 ? -26.918 -11.018 14.532 1.00 54.97 185 GLY A C 1
ATOM 1411 O O . GLY A 1 185 ? -26.788 -11.540 13.425 1.00 54.97 185 GLY A O 1
ATOM 1412 N N . GLU A 1 186 ? -28.065 -10.487 14.959 1.00 54.12 186 GLU A N 1
ATOM 1413 C CA . GLU A 1 186 ? -29.339 -10.573 14.238 1.00 54.12 186 GLU A CA 1
ATOM 1414 C C . GLU A 1 186 ? -29.476 -9.456 13.187 1.00 54.12 186 GLU A C 1
ATOM 1416 O O . GLU A 1 186 ? -29.874 -9.718 12.053 1.00 54.12 186 GLU A O 1
ATOM 1421 N N . GLU A 1 187 ? -29.004 -8.239 13.487 1.00 52.75 187 GLU A N 1
ATOM 1422 C CA . GLU A 1 187 ? -28.975 -7.124 12.521 1.00 52.75 187 GLU A CA 1
ATOM 1423 C C . GLU A 1 187 ? -27.982 -7.345 11.363 1.00 52.75 187 GLU A C 1
ATOM 1425 O O . GLU A 1 187 ? -28.207 -6.887 10.244 1.00 52.75 187 GLU A O 1
ATOM 1430 N N . ALA A 1 188 ? -26.896 -8.094 11.584 1.00 54.38 188 ALA A N 1
ATOM 1431 C CA . ALA A 1 188 ? -25.933 -8.430 10.531 1.00 54.38 188 ALA A CA 1
ATOM 1432 C C . ALA A 1 188 ? -26.413 -9.555 9.588 1.00 54.38 188 ALA A C 1
ATOM 1434 O O . ALA A 1 188 ? -25.763 -9.812 8.569 1.00 54.38 188 ALA A O 1
ATOM 1435 N N . ALA A 1 189 ? -27.517 -10.232 9.924 1.00 52.38 189 ALA A N 1
ATOM 1436 C CA . ALA A 1 189 ? -28.103 -11.314 9.137 1.00 52.38 189 ALA A CA 1
ATOM 1437 C C . ALA A 1 189 ? -29.252 -10.856 8.223 1.00 52.38 189 ALA A C 1
ATOM 1439 O O . ALA A 1 189 ? -29.712 -11.655 7.408 1.00 52.38 189 ALA A O 1
ATOM 1440 N N . ALA A 1 190 ? -29.691 -9.595 8.302 1.00 48.88 190 ALA A N 1
ATOM 1441 C CA . ALA A 1 190 ? -30.664 -9.050 7.363 1.00 48.88 190 ALA A CA 1
ATOM 1442 C C . ALA A 1 190 ? -29.996 -8.833 5.985 1.00 48.88 190 ALA A C 1
ATOM 1444 O O . ALA A 1 190 ? -29.095 -7.996 5.863 1.00 48.88 190 ALA A O 1
ATOM 1445 N N . PRO A 1 191 ? -30.375 -9.582 4.930 1.00 54.72 191 PRO A N 1
ATOM 1446 C CA . PRO A 1 191 ? -29.888 -9.308 3.587 1.00 54.72 191 PRO A CA 1
ATOM 1447 C C . PRO A 1 191 ? -30.424 -7.943 3.148 1.00 54.72 191 PRO A C 1
ATOM 1449 O O . PRO A 1 191 ? -31.624 -7.695 3.232 1.00 54.72 191 PRO A O 1
ATOM 1452 N N . ASN A 1 192 ? -29.536 -7.061 2.683 1.00 52.03 192 ASN A N 1
ATOM 1453 C CA . ASN A 1 192 ? -29.939 -5.847 1.975 1.00 52.03 192 ASN A CA 1
ATOM 1454 C C . ASN A 1 192 ? -30.772 -6.269 0.755 1.00 52.03 192 ASN A C 1
ATOM 1456 O O . ASN A 1 192 ? -30.205 -6.777 -0.217 1.00 52.03 192 ASN A O 1
ATOM 1460 N N . ALA A 1 193 ? -32.092 -6.124 0.867 1.00 52.97 193 ALA A N 1
ATOM 1461 C CA . ALA A 1 193 ? -33.048 -6.264 -0.224 1.00 52.97 193 ALA A CA 1
ATOM 1462 C C . ALA A 1 193 ? -33.054 -5.000 -1.091 1.00 52.97 193 ALA A C 1
ATOM 1464 O O . ALA A 1 193 ? -32.891 -3.895 -0.521 1.00 52.97 193 ALA A O 1
#

Sequence (193 aa):
MSRLIARILLAILIFPFAALVYLVVFVWAIEAIRGSVSYRLRDVLCFGLAGLAAWAFMAGYWFLLWRKSVRWTPERRGLTAVAAGGAVVVGLIAGGMLAGIEDEVGAFVGTATAPLVWLAATILIWRESAAERAARISGYQRQPITCPHCGYNLTGLSEARCPECGTRYTLDELLAVQPGKAELGEEAAAPNA

Radius of gyration: 26.18 Å; chains: 1; bounding box: 60×30×80 Å

Secondary structure (DSSP, 8-state):
-HHHHHHHHHHHTHHHHHHHHHHHHHHHHHHHTTTTS-HHHHHHHHHHHHHHHHHHHHHHHHHHHHTTTS---HHHHHHHHHHHHHHHHHHHHHHHHHHTT-HHHHHHHHHHHHHHHHHHHHHHHTSPPHHHHHHHHHHHTTS--B-TTT--B-TT-SSSB-TTT--B--HHHHHHH-THHHHHHHHTTS---